Protein AF-0000000066059103 (afdb_homodimer)

Sequence (274 aa):
AVCVSLLGASSIRPLPLHLGQFNNMIKCTIPGSTPWWDFSDYGCYCGYGGSGTPVDQLDRCCQTHDNCYTEAQKFSGCSPYRRKYSYECSEGTLTCKSDNDECAAFVCNCDRLAAICFAGAPYNSNNVDIDLEARCQAVCVSLLGASSIRPLPLHLGQFNNMIKCTIPGSTPWWDFSDYGCYCGYGGSGTPVDQLDRCCQTHDNCYTEAQKFSGCSPYRRKYSYECSEGTLTCKSDNDECAAFVCNCDRLAAICFAGAPYNSNNVDIDLEARCQ

InterPro domains:
  IPR001211 Phospholipase A2 [PR00389] (19-29)
  IPR001211 Phospholipase A2 [PR00389] (35-53)
  IPR001211 Phospholipase A2 [PR00389] (54-72)
  IPR001211 Phospholipase A2 [PR00389] (84-98)
  IPR001211 Phospholipase A2 [PR00389] (103-119)
  IPR001211 Phospholipase A2 [PTHR11716] (18-126)
  IPR016090 Phospholipase A2-like, central domain [PF00068] (20-126)
  IPR016090 Phospholipase A2-like, central domain [SM00085] (18-137)
  IPR016090 Phospholipase A2-like, central domain [cd00125] (19-131)
  IPR033112 Phospholipase A2, aspartic acid active site [PS00119] (107-117)
  IPR033113 Phospholipase A2, histidine active site [PS00118] (61-68)
  IPR036444 Phospholipase A2 domain superfamily [G3DSA:1.20.90.10] (14-137)
  IPR036444 Phospholipase A2 domain superfamily [SSF48619] (19-136)

Secondary structure (DSSP, 8-state):
------------PPP-HHHHHHHHHHHHHSTT--HHHHHTTBTTTSSS---S--SSHHHHHHHHHHHHHHHHTTSTT--TTT----EEEETTEEEE-TT--HHHHHHHHHHHHHHHHHHHS---GGGBS--HHHH--/------------PPP-HHHHHHHHHHHHHSTT--HHHHHTTBTTTSSS---S--SSHHHHHHHHHHHHHHHHTTSTT--TTT----EEEETTEEEE-TT--HHHHHHHHHHHHHHHHHHHS---GGGBS--HHHH--

Nearest PDB structures (foldseek):
  1m8t-assembly1_A  TM=9.870E-01  e=2.118E-18  Ophiophagus hannah
  2wq5-assembly1_A  TM=9.633E-01  e=6.939E-18  Naja naja
  3jti-assembly1_A  TM=9.683E-01  e=1.144E-17  Naja sagittifera
  3gci-assembly1_A  TM=9.703E-01  e=1.885E-17  Naja sagittifera
  1mh2-assembly1_A  TM=9.823E-01  e=7.450E-17  Naja sagittifera

Solvent-accessible surface area (backbone atoms only — not comparable to full-atom values): 15212 Å² total; per-residue (Å²): 135,82,79,76,74,75,73,72,70,77,74,73,74,70,59,41,64,42,63,33,50,49,40,48,44,33,31,40,46,33,71,90,57,58,52,64,62,65,35,43,41,18,46,32,19,24,49,86,49,63,54,60,42,56,76,46,67,39,18,41,31,28,42,52,34,50,52,43,43,56,58,44,47,70,40,87,85,34,49,60,82,65,49,64,60,54,66,46,75,55,96,51,40,76,45,69,43,86,85,37,54,72,58,24,42,52,45,39,50,36,44,48,54,31,21,53,41,48,57,74,30,77,87,56,79,82,36,44,72,53,62,51,77,81,62,27,90,135,85,78,74,74,76,73,70,71,77,73,72,74,71,60,42,65,43,63,32,52,49,40,49,46,32,32,40,46,33,73,92,57,57,52,65,62,67,37,41,39,18,46,31,18,24,51,89,45,64,53,58,42,56,77,47,66,40,19,41,32,28,42,53,35,49,52,42,42,57,57,44,47,70,41,87,84,33,49,57,78,64,48,64,60,54,69,47,74,56,96,50,40,77,44,67,43,85,85,38,53,72,58,24,42,51,45,40,48,37,44,50,53,32,20,53,42,47,56,74,30,76,86,57,79,82,36,45,73,54,63,51,79,80,63,27,90

pLDDT: mean 86.83, std 17.57, range [28.42, 98.69]

Structure (mmCIF, N/CA/C/O backbone):
data_AF-0000000066059103-model_v1
#
loop_
_entity.id
_entity.type
_entity.pdbx_description
1 polymer 'Acidic phospholipase A2 PL-II'
#
loop_
_atom_site.group_PDB
_atom_site.id
_atom_site.type_symbol
_atom_site.label_atom_id
_atom_site.label_alt_id
_atom_site.label_comp_id
_atom_site.label_asym_id
_atom_site.label_entity_id
_atom_site.label_seq_id
_atom_site.pdbx_PDB_ins_code
_atom_site.Cartn_x
_atom_site.Cartn_y
_atom_site.Cartn_z
_atom_site.occupancy
_atom_site.B_iso_or_equiv
_atom_site.auth_seq_id
_atom_site.auth_comp_id
_atom_site.auth_asym_id
_atom_site.auth_atom_id
_atom_site.pdbx_PDB_model_num
ATOM 1 N N . ALA A 1 1 ? 48.844 -0.91 9.016 1 28.42 1 ALA A N 1
ATOM 2 C CA . ALA A 1 1 ? 47.688 -1.797 8.898 1 28.42 1 ALA A CA 1
ATOM 3 C C . ALA A 1 1 ? 46.375 -1.023 9.062 1 28.42 1 ALA A C 1
ATOM 5 O O . ALA A 1 1 ? 46.031 -0.615 10.172 1 28.42 1 ALA A O 1
ATOM 6 N N . VAL A 1 2 ? 45.938 -0.128 8.117 1 34.38 2 VAL A N 1
ATOM 7 C CA . VAL A 1 2 ? 44.75 0.698 8.086 1 34.38 2 VAL A CA 1
ATOM 8 C C . VAL A 1 2 ? 43.5 -0.193 8 1 34.38 2 VAL A C 1
ATOM 10 O O . VAL A 1 2 ? 43.438 -1.091 7.16 1 34.38 2 VAL A O 1
ATOM 13 N N . CYS A 1 3 ? 42.875 -0.547 9.164 1 32.16 3 CYS A N 1
ATOM 14 C CA . CYS A 1 3 ? 41.625 -1.268 9.25 1 32.16 3 CYS A CA 1
ATOM 15 C C . CYS A 1 3 ? 40.5 -0.524 8.5 1 32.16 3 CYS A C 1
ATOM 17 O O . CYS A 1 3 ? 40.125 0.584 8.883 1 32.16 3 CYS A O 1
ATOM 19 N N . VAL A 1 4 ? 40.438 -0.623 7.176 1 36.75 4 VAL A N 1
ATOM 20 C CA . VAL A 1 4 ? 39.281 -0.133 6.418 1 36.75 4 VAL A CA 1
ATOM 21 C C . VAL A 1 4 ? 38 -0.777 6.945 1 36.75 4 VAL A C 1
ATOM 23 O O . VAL A 1 4 ? 37.844 -1.996 6.867 1 36.75 4 VAL A O 1
ATOM 26 N N . SER A 1 5 ? 37.5 -0.253 8.031 1 33.91 5 SER A N 1
ATOM 27 C CA . SER A 1 5 ? 36.156 -0.672 8.438 1 33.91 5 SER A CA 1
ATOM 28 C C . SER A 1 5 ? 35.156 -0.59 7.277 1 33.91 5 SER A C 1
ATOM 30 O O . SER A 1 5 ? 34.969 0.481 6.699 1 33.91 5 SER A O 1
ATOM 32 N N . LEU A 1 6 ? 35.031 -1.612 6.441 1 34.75 6 LEU A N 1
ATOM 33 C CA . LEU A 1 6 ? 33.938 -1.733 5.477 1 34.75 6 LEU A CA 1
ATOM 34 C C . LEU A 1 6 ? 32.594 -1.547 6.152 1 34.75 6 LEU A C 1
ATOM 36 O O . LEU A 1 6 ? 32.125 -2.436 6.871 1 34.75 6 LEU A O 1
ATOM 40 N N . LEU A 1 7 ? 32.344 -0.41 6.699 1 35.56 7 LEU A N 1
ATOM 41 C CA . LEU A 1 7 ? 30.953 -0.172 7.059 1 35.56 7 LEU A CA 1
ATOM 42 C C . LEU A 1 7 ? 30.031 -0.524 5.902 1 35.56 7 LEU A C 1
ATOM 44 O O . LEU A 1 7 ? 30.094 0.103 4.84 1 35.56 7 LEU A O 1
ATOM 48 N N . GLY A 1 8 ? 29.828 -1.767 5.629 1 33.75 8 GLY A N 1
ATOM 49 C CA . GLY A 1 8 ? 28.766 -2.104 4.695 1 33.75 8 GLY A CA 1
ATOM 50 C C . GLY A 1 8 ? 27.516 -1.269 4.891 1 33.75 8 GLY A C 1
ATOM 51 O O . GLY A 1 8 ? 26.891 -1.302 5.961 1 33.75 8 GLY A O 1
ATOM 52 N N . ALA A 1 9 ? 27.391 -0.107 4.348 1 37.81 9 ALA A N 1
ATOM 53 C CA . ALA A 1 9 ? 26.125 0.627 4.281 1 37.81 9 ALA A CA 1
ATOM 54 C C . ALA A 1 9 ? 24.953 -0.313 3.994 1 37.81 9 ALA A C 1
ATOM 56 O O . ALA A 1 9 ? 24.969 -1.044 3 1 37.81 9 ALA A O 1
ATOM 57 N N . SER A 1 10 ? 24.344 -0.903 4.91 1 40.06 10 SER A N 1
ATOM 58 C CA . SER A 1 10 ? 23.078 -1.596 4.715 1 40.06 10 SER A CA 1
ATOM 59 C C . SER A 1 10 ? 22.156 -0.809 3.791 1 40.06 10 SER A C 1
ATOM 61 O O . SER A 1 10 ? 21.766 0.313 4.109 1 40.06 10 SER A O 1
ATOM 63 N N . SER A 1 11 ? 22.359 -0.722 2.527 1 41.88 11 SER A N 1
ATOM 64 C CA . SER A 1 11 ? 21.578 0 1.532 1 41.88 11 SER A CA 1
ATOM 65 C C . SER A 1 11 ? 20.078 -0.258 1.714 1 41.88 11 SER A C 1
ATOM 67 O O . SER A 1 11 ? 19.594 -1.354 1.429 1 41.88 11 SER A O 1
ATOM 69 N N . ILE A 1 12 ? 19.547 0.179 2.781 1 48.84 12 ILE A N 1
ATOM 70 C CA . ILE A 1 12 ? 18.109 0.096 2.951 1 48.84 12 ILE A CA 1
ATOM 71 C C . ILE A 1 12 ? 17.406 0.466 1.645 1 48.84 12 ILE A C 1
ATOM 73 O O . ILE A 1 12 ? 17.625 1.554 1.104 1 48.84 12 ILE A O 1
ATOM 77 N N . ARG A 1 13 ? 16.953 -0.485 0.95 1 57.47 13 ARG A N 1
ATOM 78 C CA . ARG A 1 13 ? 16.25 -0.276 -0.308 1 57.47 13 ARG A CA 1
ATOM 79 C C . ARG A 1 13 ? 15.07 0.666 -0.119 1 57.47 13 ARG A C 1
ATOM 81 O O . ARG A 1 13 ? 14.258 0.481 0.793 1 57.47 13 ARG A O 1
ATOM 88 N N . PRO A 1 14 ? 15.125 1.782 -0.849 1 60.22 14 PRO A N 1
ATOM 89 C CA . PRO A 1 14 ? 14.039 2.756 -0.682 1 60.22 14 PRO A CA 1
ATOM 90 C C . PRO A 1 14 ? 12.664 2.166 -0.978 1 60.22 14 PRO A C 1
ATOM 92 O O . PRO A 1 14 ? 12.562 1.136 -1.649 1 60.22 14 PRO A O 1
ATOM 95 N N . LEU A 1 15 ? 11.578 2.664 -0.277 1 64.62 15 LEU A N 1
ATOM 96 C CA . LEU A 1 15 ? 10.188 2.328 -0.564 1 64.62 15 LEU A CA 1
ATOM 97 C C . LEU A 1 15 ? 9.852 2.607 -2.025 1 64.62 15 LEU A C 1
ATOM 99 O O . LEU A 1 15 ? 10.5 3.441 -2.666 1 64.62 15 LEU A O 1
ATOM 103 N N . PRO A 1 16 ? 8.914 1.767 -2.535 1 66.44 16 PRO A N 1
ATOM 104 C CA . PRO A 1 16 ? 8.438 2.139 -3.867 1 66.44 16 PRO A CA 1
ATOM 105 C C . PRO A 1 16 ? 8.125 3.631 -3.988 1 66.44 16 PRO A C 1
ATOM 107 O O . PRO A 1 16 ? 7.66 4.246 -3.027 1 66.44 16 PRO A O 1
ATOM 110 N N . LEU A 1 17 ? 8.477 4.199 -4.992 1 62.06 17 LEU A N 1
ATOM 111 C CA . LEU A 1 17 ? 8.633 5.637 -5.188 1 62.06 17 LEU A CA 1
ATOM 112 C C . LEU A 1 17 ? 7.398 6.387 -4.703 1 62.06 17 LEU A C 1
ATOM 114 O O . LEU A 1 17 ? 7.504 7.312 -3.898 1 62.06 17 LEU A O 1
ATOM 118 N N . HIS A 1 18 ? 6.191 6.023 -5.188 1 71.62 18 HIS A N 1
ATOM 119 C CA . HIS A 1 18 ? 5.035 6.824 -4.797 1 71.62 18 HIS A CA 1
ATOM 120 C C . HIS A 1 18 ? 4.762 6.699 -3.303 1 71.62 18 HIS A C 1
ATOM 122 O O . HIS A 1 18 ? 4.465 7.695 -2.637 1 71.62 18 HIS A O 1
ATOM 128 N N . LEU A 1 19 ? 4.836 5.59 -2.752 1 77.31 19 LEU A N 1
ATOM 129 C CA . LEU A 1 19 ? 4.652 5.375 -1.32 1 77.31 19 LEU A CA 1
ATOM 130 C C . LEU A 1 19 ? 5.785 6.02 -0.526 1 77.31 19 LEU A C 1
ATOM 132 O O . LEU A 1 19 ? 5.559 6.57 0.552 1 77.31 19 LEU A O 1
ATOM 136 N N . GLY A 1 20 ? 6.875 6.051 -1.156 1 86.19 20 GLY A N 1
ATOM 137 C CA . GLY A 1 20 ? 8.031 6.652 -0.52 1 86.19 20 GLY A CA 1
ATOM 138 C C . GLY A 1 20 ? 7.926 8.164 -0.387 1 86.19 20 GLY A C 1
ATOM 139 O O . GLY A 1 20 ? 8.328 8.727 0.631 1 86.19 20 GLY A O 1
ATOM 140 N N . GLN A 1 21 ? 7.371 8.734 -1.434 1 92.62 21 GLN A N 1
ATOM 141 C CA . GLN A 1 21 ? 7.262 10.188 -1.387 1 92.62 21 GLN A CA 1
ATOM 142 C C . GLN A 1 21 ? 6.297 10.633 -0.291 1 92.62 21 GLN A C 1
ATOM 144 O O . GLN A 1 21 ? 6.602 11.547 0.48 1 92.62 21 GLN A O 1
ATOM 149 N N . PHE A 1 22 ? 5.152 9.992 -0.211 1 94.5 22 PHE A N 1
ATOM 150 C CA . PHE A 1 22 ? 4.199 10.328 0.839 1 94.5 22 PHE A CA 1
ATOM 151 C C . PHE A 1 22 ? 4.777 10.023 2.215 1 94.5 22 PHE A C 1
ATOM 153 O O . PHE A 1 22 ? 4.621 10.812 3.148 1 94.5 22 PHE A O 1
ATOM 160 N N . ASN A 1 23 ? 5.398 8.961 2.291 1 93.56 23 ASN A N 1
ATOM 161 C CA . ASN A 1 23 ? 6.086 8.617 3.533 1 93.56 23 ASN A CA 1
ATOM 162 C C . ASN A 1 23 ? 7.066 9.711 3.953 1 93.56 23 ASN A C 1
ATOM 164 O O . ASN A 1 23 ? 7.094 10.109 5.121 1 93.56 23 ASN A O 1
ATOM 168 N N . ASN A 1 24 ? 7.852 10.18 3.076 1 94.88 24 ASN A N 1
ATOM 169 C CA . ASN A 1 24 ? 8.844 11.211 3.348 1 94.88 24 ASN A CA 1
ATOM 170 C C . ASN A 1 24 ? 8.188 12.531 3.725 1 94.88 24 ASN A C 1
ATOM 172 O O . ASN A 1 24 ? 8.703 13.281 4.555 1 94.88 24 ASN A O 1
ATOM 176 N N . MET A 1 25 ? 7.094 12.781 3.088 1 97.38 25 MET A N 1
ATOM 177 C CA . MET A 1 25 ? 6.379 14 3.447 1 97.38 25 MET A CA 1
ATOM 178 C C . MET A 1 25 ? 5.91 13.953 4.898 1 97.38 25 MET A C 1
ATOM 180 O O . MET A 1 25 ? 6.012 14.945 5.621 1 97.38 25 MET A O 1
ATOM 184 N N . ILE A 1 26 ? 5.395 12.844 5.273 1 97.69 26 ILE A N 1
ATOM 185 C CA . ILE A 1 26 ? 4.945 12.703 6.652 1 97.69 26 ILE A CA 1
ATOM 186 C C . ILE A 1 26 ? 6.141 12.82 7.598 1 97.69 26 ILE A C 1
ATOM 188 O O . ILE A 1 26 ? 6.055 13.484 8.633 1 97.69 26 ILE A O 1
ATOM 192 N N . LYS A 1 27 ? 7.273 12.305 7.242 1 96.69 27 LYS A N 1
ATOM 193 C CA . LYS A 1 27 ? 8.477 12.414 8.062 1 96.69 27 LYS A CA 1
ATOM 194 C C . LYS A 1 27 ? 8.953 13.859 8.164 1 96.69 27 LYS A C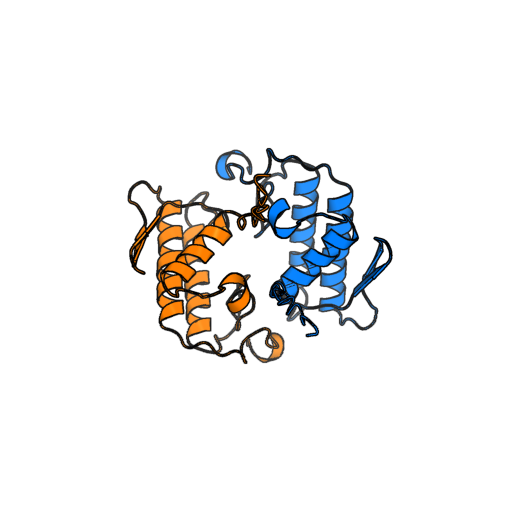 1
ATOM 196 O O . LYS A 1 27 ? 9.539 14.258 9.164 1 96.69 27 LYS A O 1
ATOM 201 N N . CYS A 1 28 ? 8.75 14.523 7.082 1 97.94 28 CYS A N 1
ATOM 202 C CA . CYS A 1 28 ? 9.109 15.938 7.082 1 97.94 28 CYS A CA 1
ATOM 203 C C . CYS A 1 28 ? 8.312 16.703 8.133 1 97.94 28 CYS A C 1
ATOM 205 O O . CYS A 1 28 ? 8.867 17.531 8.859 1 97.94 28 CYS A O 1
ATOM 207 N N . THR A 1 29 ? 6.992 16.406 8.25 1 98.12 29 THR A N 1
ATOM 208 C CA . THR A 1 29 ? 6.121 17.141 9.164 1 98.12 29 THR A CA 1
ATOM 209 C C . THR A 1 29 ? 6.152 16.516 10.555 1 98.12 29 THR A C 1
ATOM 211 O O . THR A 1 29 ? 5.84 17.188 11.547 1 98.12 29 THR A O 1
ATOM 214 N N . ILE A 1 30 ? 6.477 15.289 10.688 1 97.31 30 ILE A N 1
ATOM 215 C CA . ILE A 1 30 ? 6.621 14.578 11.953 1 97.31 30 ILE A CA 1
ATOM 216 C C . ILE A 1 30 ? 8 13.922 12.023 1 97.31 30 ILE A C 1
ATOM 218 O O . ILE A 1 30 ? 8.125 12.703 11.867 1 97.31 30 ILE A O 1
ATOM 222 N N . PRO A 1 31 ? 8.969 14.664 12.367 1 95.12 31 PRO A N 1
ATOM 223 C CA . PRO A 1 31 ? 10.32 14.102 12.398 1 95.12 31 PRO A CA 1
ATOM 224 C C . PRO A 1 31 ? 10.445 12.922 13.359 1 95.12 31 PRO A C 1
ATOM 226 O O . PRO A 1 31 ? 9.875 12.945 14.453 1 95.12 31 PRO A O 1
ATOM 229 N N . GLY A 1 32 ? 11.188 11.859 12.883 1 92.38 32 GLY A N 1
ATOM 230 C CA . GLY A 1 32 ? 11.414 10.688 13.719 1 92.38 32 GLY A CA 1
ATOM 231 C C . GLY A 1 32 ? 10.289 9.672 13.625 1 92.38 32 GLY A C 1
ATOM 232 O O . GLY A 1 32 ? 10.383 8.586 14.203 1 92.38 32 GLY A O 1
ATOM 233 N N . SER A 1 33 ? 9.227 10.008 12.906 1 93.12 33 SER A N 1
ATOM 234 C CA . SER A 1 33 ? 8.109 9.078 12.758 1 93.12 33 SER A CA 1
ATOM 235 C C . SER A 1 33 ? 8.461 7.934 11.82 1 93.12 33 SER A C 1
ATOM 237 O O . SER A 1 33 ? 9.445 8.008 11.078 1 93.12 33 SER A O 1
ATOM 239 N N . THR A 1 34 ? 7.695 6.855 11.938 1 90.31 34 THR A N 1
ATOM 240 C CA . THR A 1 34 ? 7.715 5.719 11.031 1 90.31 34 THR A CA 1
ATOM 241 C C . THR A 1 34 ? 6.352 5.527 10.375 1 90.31 34 THR A C 1
ATOM 243 O O . THR A 1 34 ? 5.648 4.555 10.664 1 90.31 34 THR A O 1
ATOM 246 N N . PRO A 1 35 ? 6.023 6.371 9.398 1 92.5 35 PRO A N 1
ATOM 247 C CA . PRO A 1 35 ? 4.641 6.52 8.93 1 92.5 35 PRO A CA 1
ATOM 248 C C . PRO A 1 35 ? 4.066 5.227 8.359 1 92.5 35 PRO A C 1
ATOM 250 O O . PRO A 1 35 ? 2.906 4.895 8.617 1 92.5 35 PRO A O 1
ATOM 253 N N . TRP A 1 36 ? 4.832 4.633 7.582 1 84.44 36 TRP A N 1
ATOM 254 C CA . TRP A 1 36 ? 4.344 3.396 6.977 1 84.44 36 TRP A CA 1
ATOM 255 C C . TRP A 1 36 ? 3.84 2.43 8.039 1 84.44 36 TRP A C 1
ATOM 257 O O . TRP A 1 36 ? 2.752 1.863 7.91 1 84.44 36 TRP A O 1
ATOM 267 N N . TRP A 1 37 ? 4.492 2.293 9.188 1 83.62 37 TRP A N 1
ATOM 268 C CA . TRP A 1 37 ? 4.121 1.374 10.258 1 83.62 37 TRP A CA 1
ATOM 269 C C . TRP A 1 37 ? 3.018 1.969 11.125 1 83.62 37 TRP A C 1
ATOM 271 O O . TRP A 1 37 ? 2.16 1.243 11.633 1 83.62 37 TRP A O 1
ATOM 281 N N . ASP A 1 38 ? 3.055 3.242 11.219 1 89.88 38 ASP A N 1
ATOM 282 C CA . ASP A 1 38 ? 2.148 3.898 12.156 1 89.88 38 ASP A CA 1
ATOM 283 C C . ASP A 1 38 ? 0.766 4.094 11.539 1 89.88 38 ASP A C 1
ATOM 285 O O . ASP A 1 38 ? -0.245 4.047 12.242 1 89.88 38 ASP A O 1
ATOM 289 N N . PHE A 1 39 ? 0.79 4.172 10.242 1 92.06 39 PHE A N 1
ATOM 290 C CA . PHE A 1 39 ? -0.463 4.691 9.711 1 92.06 39 PHE A CA 1
ATOM 291 C C . PHE A 1 39 ? -1.08 3.705 8.719 1 92.06 39 PHE A C 1
ATOM 293 O O . PHE A 1 39 ? -2.252 3.832 8.359 1 92.06 39 PHE A O 1
ATOM 300 N N . SER A 1 40 ? -0.442 2.688 8.289 1 87.88 40 SER A N 1
ATOM 301 C CA . SER A 1 40 ? -0.882 1.851 7.176 1 87.88 40 SER A CA 1
ATOM 302 C C . SER A 1 40 ? -2.094 1.008 7.562 1 87.88 40 SER A C 1
ATOM 304 O O . SER A 1 40 ? -2.775 0.457 6.695 1 87.88 40 SER A O 1
ATOM 306 N N . ASP A 1 41 ? -2.385 0.832 8.805 1 88.5 41 ASP A N 1
ATOM 307 C CA . ASP A 1 41 ? -3.537 0.081 9.289 1 88.5 41 ASP A CA 1
ATOM 308 C C . ASP A 1 41 ? -4.203 0.8 10.461 1 88.5 41 ASP A C 1
ATOM 310 O O . ASP A 1 41 ? -4.617 0.163 11.438 1 88.5 41 ASP A O 1
ATOM 314 N N . TYR A 1 42 ? -4.281 2.012 10.312 1 93 42 TYR A N 1
ATOM 315 C CA . TYR A 1 42 ? -4.844 2.848 11.367 1 93 42 TYR A CA 1
ATOM 316 C C . TYR A 1 42 ? -6.289 3.221 11.055 1 93 42 TYR A C 1
ATOM 318 O O . TYR A 1 42 ? -6.59 3.693 9.953 1 93 42 TYR A O 1
ATOM 326 N N . GLY A 1 43 ? -7.094 2.994 12.047 1 94.56 43 GLY A N 1
ATOM 327 C CA . GLY A 1 43 ? -8.484 3.414 11.922 1 94.56 43 GLY A CA 1
ATOM 328 C C . GLY A 1 43 ? -9.211 2.752 10.766 1 94.56 43 GLY A C 1
ATOM 329 O O . GLY A 1 43 ? -8.898 1.616 10.406 1 94.56 43 GLY A O 1
ATOM 330 N N . CYS A 1 44 ? -10.195 3.432 10.266 1 93.94 44 CYS A N 1
ATOM 331 C CA . CYS A 1 44 ? -11.078 2.902 9.227 1 93.94 44 CYS A CA 1
ATOM 332 C C . CYS A 1 44 ? -10.586 3.299 7.84 1 93.94 44 CYS A C 1
ATOM 334 O O . CYS A 1 44 ? -10.844 2.6 6.859 1 93.94 44 CYS A O 1
ATOM 336 N N . TYR A 1 45 ? -9.758 4.344 7.871 1 94.06 45 TYR A N 1
ATOM 337 C CA . TYR A 1 45 ? -9.523 4.91 6.547 1 94.06 45 TYR A CA 1
ATOM 338 C C . TYR A 1 45 ? -8.039 4.891 6.203 1 94.06 45 TYR A C 1
ATOM 340 O O . TYR A 1 45 ? -7.664 5.012 5.031 1 94.06 45 TYR A O 1
ATOM 348 N N . CYS A 1 46 ? -7.121 4.852 7.172 1 94.5 46 CYS A N 1
ATOM 349 C CA . CYS A 1 46 ? -5.699 4.863 6.844 1 94.5 46 CYS A CA 1
ATOM 350 C C . CYS A 1 46 ? -5.27 3.5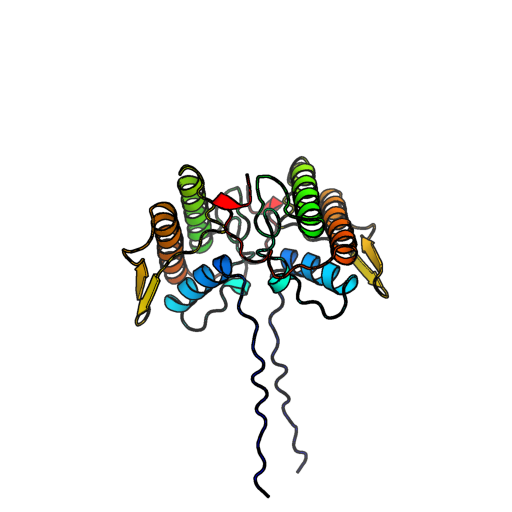35 6.234 1 94.5 46 CYS A C 1
ATOM 352 O O . CYS A 1 46 ? -5.68 2.471 6.699 1 94.5 46 CYS A O 1
ATOM 354 N N . GLY A 1 47 ? -4.41 3.635 5.219 1 84.06 47 GLY A N 1
ATOM 355 C CA . GLY A 1 47 ? -4.051 2.473 4.422 1 84.06 47 GLY A CA 1
ATOM 356 C C . GLY A 1 47 ? -4.77 2.42 3.088 1 84.06 47 GLY A C 1
ATOM 357 O O . GLY A 1 47 ? -4.852 3.426 2.379 1 84.06 47 GLY A O 1
ATOM 358 N N . TYR A 1 48 ? -5.18 1.094 2.713 1 75.88 48 TYR A N 1
ATOM 359 C CA . TYR A 1 48 ? -5.824 0.962 1.411 1 75.88 48 TYR A CA 1
ATOM 360 C C . TYR A 1 48 ? -7.312 1.287 1.503 1 75.88 48 TYR A C 1
ATOM 362 O O . TYR A 1 48 ? -8.141 0.393 1.695 1 75.88 48 TYR A O 1
ATOM 370 N N . GLY A 1 49 ? -7.633 2.674 1.508 1 71.75 49 GLY A N 1
ATOM 371 C CA . GLY A 1 49 ? -9.031 3.076 1.509 1 71.75 49 GLY A CA 1
ATOM 372 C C . GLY A 1 49 ? -9.727 2.801 2.826 1 71.75 49 GLY A C 1
ATOM 373 O O . GLY A 1 49 ? -9.078 2.701 3.869 1 71.75 49 GLY A O 1
ATOM 374 N N . GLY A 1 50 ? -11.062 2.877 2.809 1 80.69 50 GLY A N 1
ATOM 375 C CA . GLY A 1 50 ? -11.852 2.676 4.012 1 80.69 50 GLY A CA 1
ATOM 376 C C . GLY A 1 50 ? -13.312 3.043 3.832 1 80.69 50 GLY A C 1
ATOM 377 O O . GLY A 1 50 ? -13.719 3.49 2.758 1 80.69 50 GLY A O 1
ATOM 378 N N . SER A 1 51 ? -14.008 2.623 4.719 1 86.56 51 SER A N 1
ATOM 379 C CA . SER A 1 51 ? -15.438 2.912 4.789 1 86.56 51 SER A CA 1
ATOM 380 C C . SER A 1 51 ? -15.883 3.162 6.223 1 86.56 51 SER A C 1
ATOM 382 O O . SER A 1 51 ? -15.094 3.025 7.16 1 86.56 51 SER A O 1
ATOM 384 N N . GLY A 1 52 ? -17.078 3.727 6.32 1 92.94 52 GLY A N 1
ATOM 385 C CA . GLY A 1 52 ? -17.625 3.959 7.645 1 92.94 52 GLY A CA 1
ATOM 386 C C . GLY A 1 52 ? -17.266 5.32 8.211 1 92.94 52 GLY A C 1
ATOM 387 O O . GLY A 1 52 ? -17.125 6.293 7.465 1 92.94 52 GLY A O 1
ATOM 388 N N . THR A 1 53 ? -17.234 5.395 9.57 1 95.75 53 THR A N 1
ATOM 389 C CA . THR A 1 53 ? -16.953 6.645 10.266 1 95.75 53 THR A CA 1
ATOM 390 C C . THR A 1 53 ? -15.539 6.641 10.828 1 95.75 53 THR A C 1
ATOM 392 O O . THR A 1 53 ? -15.141 5.691 11.508 1 95.75 53 THR A O 1
ATOM 395 N N . PRO A 1 54 ? -14.867 7.648 10.5 1 97.5 54 PRO A N 1
ATOM 396 C CA . PRO A 1 54 ? -13.539 7.719 11.109 1 97.5 54 PRO A CA 1
ATOM 397 C C . PRO A 1 54 ? -13.586 7.641 12.633 1 97.5 54 PRO A C 1
ATOM 399 O O . PRO A 1 54 ? -14.492 8.195 13.258 1 97.5 54 PRO A O 1
ATOM 402 N N . VAL A 1 55 ? -12.57 7.035 13.211 1 97.94 55 VAL A N 1
ATOM 403 C CA . VAL A 1 55 ? -12.625 6.766 14.648 1 97.94 55 VAL A CA 1
ATOM 404 C C . VAL A 1 55 ? -12.055 7.953 15.422 1 97.94 55 VAL A C 1
ATOM 406 O O . VAL A 1 55 ? -12.273 8.078 16.625 1 97.94 55 VAL A O 1
ATOM 409 N N . ASP A 1 56 ? -11.297 8.797 14.812 1 98.31 56 ASP A N 1
ATOM 410 C CA . ASP A 1 56 ? -10.734 9.977 15.469 1 98.31 56 ASP A CA 1
ATOM 411 C C . ASP A 1 56 ? -10.211 10.984 14.445 1 98.31 56 ASP A C 1
ATOM 413 O O . ASP A 1 56 ? -10.516 10.875 13.258 1 98.31 56 ASP A O 1
ATOM 417 N N . GLN A 1 57 ? -9.484 11.922 14.93 1 98.5 57 GLN A N 1
ATOM 418 C CA . GLN A 1 57 ? -9.008 13.008 14.062 1 98.5 57 GLN A CA 1
ATOM 419 C C . GLN A 1 57 ? -8.016 12.484 13.031 1 98.5 57 GLN A C 1
ATOM 421 O O . GLN A 1 57 ? -8.062 12.875 11.867 1 98.5 57 GLN A O 1
ATOM 426 N N . LEU A 1 58 ? -7.09 11.664 13.438 1 98.5 58 LEU A N 1
ATOM 427 C CA . LEU A 1 58 ? -6.102 11.102 12.531 1 98.5 58 LEU A CA 1
ATOM 428 C C . LEU A 1 58 ? -6.777 10.297 11.422 1 98.5 58 LEU A C 1
ATOM 430 O O . LEU A 1 58 ? -6.418 10.422 10.25 1 98.5 58 LEU A O 1
ATOM 434 N N . ASP A 1 59 ? -7.703 9.531 11.781 1 98.25 59 ASP A N 1
ATOM 435 C CA . ASP A 1 59 ? -8.477 8.742 10.82 1 98.25 59 ASP A CA 1
ATOM 436 C C . ASP A 1 59 ? -9.234 9.648 9.852 1 98.25 59 ASP A C 1
ATOM 438 O O . ASP A 1 59 ? -9.383 9.312 8.672 1 98.25 59 ASP A O 1
ATOM 442 N N . ARG A 1 60 ? -9.695 10.805 10.328 1 98.5 60 ARG A N 1
ATOM 443 C CA . ARG A 1 60 ? -10.359 11.773 9.461 1 98.5 60 ARG A CA 1
ATOM 444 C C . ARG A 1 60 ? -9.383 12.359 8.445 1 98.5 60 ARG A C 1
ATOM 446 O O . ARG A 1 60 ? -9.758 12.656 7.309 1 98.5 60 ARG A O 1
ATOM 453 N N . CYS A 1 61 ? -8.117 12.492 8.867 1 98.56 61 CYS A N 1
ATOM 454 C CA . CYS A 1 61 ? -7.094 12.922 7.922 1 98.56 61 CYS A CA 1
ATOM 455 C C . CYS A 1 61 ? -6.957 11.938 6.77 1 98.56 61 CYS A C 1
ATOM 457 O O . CYS A 1 61 ? -6.848 12.344 5.609 1 98.56 61 CYS A O 1
ATOM 459 N N . CYS A 1 62 ? -7.023 10.672 7.098 1 97.56 62 CYS A N 1
ATOM 460 C CA . CYS A 1 62 ? -6.918 9.633 6.07 1 97.56 62 CYS A CA 1
ATOM 461 C C . CYS A 1 62 ? -8.133 9.656 5.148 1 97.56 62 CYS A C 1
ATOM 463 O O . CYS A 1 62 ? -7.992 9.516 3.932 1 97.56 62 CYS A O 1
ATOM 465 N N . GLN A 1 63 ? -9.328 9.836 5.727 1 97.56 63 GLN A N 1
ATOM 466 C CA . GLN A 1 63 ? -10.531 9.922 4.902 1 97.56 63 GLN A CA 1
ATOM 467 C C . GLN A 1 63 ? -10.438 11.078 3.92 1 97.56 63 GLN A C 1
ATOM 469 O O . GLN A 1 63 ? -10.773 10.93 2.742 1 97.56 63 GLN A O 1
ATOM 474 N N . THR A 1 64 ? -10.055 12.188 4.473 1 97.94 64 THR A N 1
ATOM 475 C CA . THR A 1 64 ? -9.914 13.367 3.627 1 97.94 64 THR A CA 1
ATOM 476 C C . THR A 1 64 ? -8.898 13.117 2.514 1 97.94 64 THR A C 1
ATOM 478 O O . THR A 1 64 ? -9.109 13.531 1.371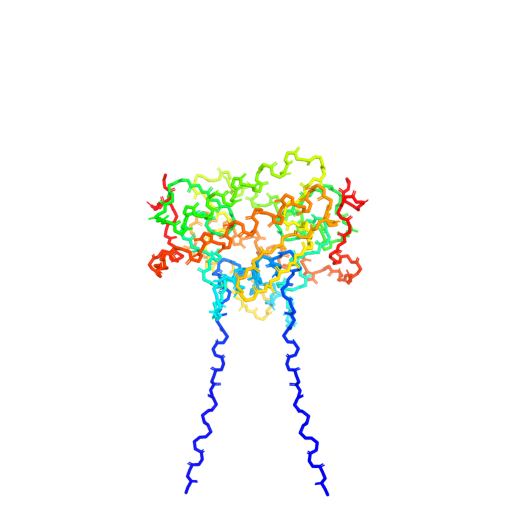 1 97.94 64 THR A O 1
ATOM 481 N N . HIS A 1 65 ? -7.793 12.438 2.832 1 97.25 65 HIS A N 1
ATOM 482 C CA . HIS A 1 65 ? -6.777 12.094 1.846 1 97.25 65 HIS A CA 1
ATOM 483 C C . HIS A 1 65 ? -7.344 11.18 0.765 1 97.25 65 HIS A C 1
ATOM 485 O O . HIS A 1 65 ? -7.098 11.391 -0.425 1 97.25 65 HIS A O 1
ATOM 491 N N . ASP A 1 66 ? -8.125 10.211 1.177 1 94.75 66 ASP A N 1
ATOM 492 C CA . ASP A 1 66 ? -8.789 9.312 0.231 1 94.75 66 ASP A CA 1
ATOM 493 C C . ASP A 1 66 ? -9.68 10.094 -0.732 1 94.75 66 ASP A C 1
ATOM 495 O O . ASP A 1 66 ? -9.672 9.844 -1.938 1 94.75 66 ASP A O 1
ATOM 499 N N . ASN A 1 67 ? -10.445 10.984 -0.177 1 96.69 67 ASN A N 1
ATOM 500 C CA . ASN A 1 67 ? -11.32 11.812 -1.007 1 96.69 67 ASN A CA 1
ATOM 501 C C . ASN A 1 67 ? -10.516 12.664 -1.987 1 96.69 67 ASN A C 1
ATOM 503 O O . ASN A 1 67 ? -10.914 12.844 -3.137 1 96.69 67 ASN A O 1
ATOM 507 N N . CYS A 1 68 ? -9.398 13.109 -1.512 1 97.19 68 CYS A N 1
ATOM 508 C CA . CYS A 1 68 ? -8.523 13.906 -2.367 1 97.19 68 CYS A CA 1
ATOM 509 C C . CYS A 1 68 ? -8 13.086 -3.537 1 97.19 68 CYS A C 1
ATOM 511 O O . CYS A 1 68 ? -7.992 13.555 -4.676 1 97.19 68 CYS A O 1
ATOM 513 N N . TYR A 1 69 ? -7.621 11.914 -3.285 1 93.88 69 TYR A N 1
ATOM 514 C CA . TYR A 1 69 ? -7.164 11.016 -4.34 1 93.88 69 TYR A CA 1
ATOM 515 C C . TYR A 1 69 ? -8.297 10.688 -5.305 1 93.88 69 TYR A C 1
ATOM 517 O O . TYR A 1 69 ? -8.07 10.555 -6.512 1 93.88 69 TYR A O 1
ATOM 525 N N . THR A 1 70 ? -9.492 10.469 -4.793 1 93.12 70 THR A N 1
ATOM 526 C CA . THR A 1 70 ? -10.648 10.234 -5.652 1 93.12 70 THR A CA 1
ATOM 527 C C . THR A 1 70 ? -10.859 11.406 -6.605 1 93.12 70 THR A C 1
ATOM 529 O O . THR A 1 70 ? -11.125 11.211 -7.793 1 93.12 70 THR A O 1
ATOM 532 N N . GLU A 1 71 ? -10.703 12.609 -6.098 1 96.44 71 GLU A N 1
ATOM 533 C CA . GLU A 1 71 ? -10.812 13.797 -6.938 1 96.44 71 GLU A CA 1
ATOM 534 C C . GLU A 1 71 ? -9.719 13.828 -8 1 96.44 71 GLU A C 1
ATOM 536 O O . GLU A 1 71 ? -9.961 14.211 -9.148 1 96.44 71 GLU A O 1
ATOM 541 N N . ALA A 1 72 ? -8.508 13.375 -7.637 1 93.94 72 ALA A N 1
ATOM 542 C CA . ALA A 1 72 ? -7.395 13.336 -8.586 1 93.94 72 ALA A CA 1
ATOM 543 C C . ALA A 1 72 ? -7.699 12.398 -9.75 1 93.94 72 ALA A C 1
ATOM 545 O O . ALA A 1 72 ? -7.309 12.664 -10.883 1 93.94 72 ALA A O 1
ATOM 546 N N . GLN A 1 73 ? -8.406 11.352 -9.484 1 88.62 73 GLN A N 1
ATOM 547 C CA . GLN A 1 73 ? -8.703 10.328 -10.484 1 88.62 73 GLN A CA 1
ATOM 548 C C . GLN A 1 73 ? -9.664 10.859 -11.539 1 88.62 73 GLN A C 1
ATOM 550 O O . GLN A 1 73 ? -9.836 10.25 -12.602 1 88.62 73 GLN A O 1
ATOM 555 N N . LYS A 1 74 ? -10.234 11.969 -11.258 1 90 74 LYS A N 1
ATOM 556 C CA . LYS A 1 74 ? -11.141 12.57 -12.234 1 90 74 LYS A CA 1
ATOM 557 C C . LYS A 1 74 ? -10.359 13.227 -13.375 1 90 74 LYS A C 1
ATOM 559 O O . LYS A 1 74 ? -10.922 13.508 -14.43 1 90 74 LYS A O 1
ATOM 564 N N . PHE A 1 75 ? -9.062 13.484 -13.117 1 88.56 75 PHE A N 1
ATOM 565 C CA . PHE A 1 75 ? -8.211 14 -14.188 1 88.56 75 PHE A CA 1
ATOM 566 C C . PHE A 1 75 ? -7.84 12.891 -15.164 1 88.56 75 PHE A C 1
ATOM 568 O O . PHE A 1 75 ? -7.516 11.773 -14.742 1 88.56 75 PHE A O 1
ATOM 575 N N . SER A 1 76 ? -8.008 13.148 -16.422 1 82.25 76 SER A N 1
ATOM 576 C CA . SER A 1 76 ? -7.711 12.141 -17.438 1 82.25 76 SER A CA 1
ATOM 577 C C . SER A 1 76 ? -6.297 11.586 -17.266 1 82.25 76 SER A C 1
ATOM 579 O O . SER A 1 76 ? -5.332 12.352 -17.203 1 82.25 76 SER A O 1
ATOM 581 N N . GLY A 1 77 ? -6.262 10.297 -17.125 1 78 77 GLY A N 1
ATOM 582 C CA . GLY A 1 77 ? -4.973 9.625 -17.094 1 78 77 GLY A CA 1
ATOM 583 C C . GLY A 1 77 ? -4.258 9.742 -15.766 1 78 77 GLY A C 1
ATOM 584 O O . GLY A 1 77 ? -3.102 9.344 -15.641 1 78 77 GLY A O 1
ATOM 585 N N . CYS A 1 78 ? -4.961 10.266 -14.805 1 86.62 78 CYS A N 1
ATOM 586 C CA . CYS A 1 78 ? -4.277 10.477 -13.539 1 86.62 78 CYS A CA 1
ATOM 587 C C . CYS A 1 78 ? -4.438 9.266 -12.625 1 86.62 78 CYS A C 1
ATOM 589 O O . CYS A 1 78 ? -5.559 8.859 -12.32 1 86.62 78 CYS A O 1
ATOM 591 N N . SER A 1 79 ? -3.344 8.688 -12.172 1 83.5 79 SER A N 1
ATOM 592 C CA . SER A 1 79 ? -3.285 7.602 -11.203 1 83.5 79 SER A CA 1
ATOM 593 C C . SER A 1 79 ? -2.592 8.047 -9.922 1 83.5 79 SER A C 1
ATOM 595 O O . SER A 1 79 ? -1.384 7.855 -9.758 1 83.5 79 SER A O 1
ATOM 597 N N . PRO A 1 80 ? -3.35 8.43 -8.969 1 88.56 80 PRO A N 1
ATOM 598 C CA . PRO A 1 80 ? -2.74 9.094 -7.809 1 88.56 80 PRO A CA 1
ATOM 599 C C . PRO A 1 80 ? -1.859 8.148 -6.988 1 88.56 80 PRO A C 1
ATOM 601 O O . PRO A 1 80 ? -0.9 8.594 -6.352 1 88.56 80 PRO A O 1
ATOM 604 N N . TYR A 1 81 ? -2.141 6.879 -7.043 1 84.5 81 TYR A N 1
ATOM 605 C CA . TYR A 1 81 ? -1.378 5.93 -6.242 1 84.5 81 TYR A CA 1
ATOM 606 C C . TYR A 1 81 ? -0.068 5.562 -6.93 1 84.5 81 TYR A C 1
ATOM 608 O O . TYR A 1 81 ? 0.748 4.824 -6.375 1 84.5 81 TYR A O 1
ATOM 616 N N . ARG A 1 82 ? 0.106 6.176 -8.07 1 81.12 82 ARG A N 1
ATOM 617 C CA . ARG A 1 82 ? 1.298 5.801 -8.82 1 81.12 82 ARG A CA 1
ATOM 618 C C . ARG A 1 82 ? 1.997 7.035 -9.383 1 81.12 82 ARG A C 1
ATOM 620 O O . ARG A 1 82 ? 3.074 6.926 -9.977 1 81.12 82 ARG A O 1
ATOM 627 N N . ARG A 1 83 ? 1.4 8.133 -9.227 1 85.44 83 ARG A N 1
ATOM 628 C CA . ARG A 1 83 ? 1.933 9.352 -9.812 1 85.44 83 ARG A CA 1
ATOM 629 C C . ARG A 1 83 ? 3.029 9.953 -8.938 1 85.44 83 ARG A C 1
ATOM 631 O O . ARG A 1 83 ? 2.805 10.242 -7.762 1 85.44 83 ARG A O 1
ATOM 638 N N . LYS A 1 84 ? 4.164 10.156 -9.578 1 87.56 84 LYS A N 1
ATOM 639 C CA . LYS A 1 84 ? 5.254 10.844 -8.883 1 87.56 84 LYS A CA 1
ATOM 640 C C . LYS A 1 84 ? 5.102 12.359 -8.992 1 87.56 84 LYS A C 1
ATOM 642 O O . LYS A 1 84 ? 4.508 12.867 -9.953 1 87.56 84 LYS A O 1
ATOM 647 N N . TYR A 1 85 ? 5.645 13.023 -8.047 1 94.06 85 TYR A N 1
ATOM 648 C CA . TYR A 1 85 ? 5.602 14.484 -8.055 1 94.06 85 TYR A CA 1
ATOM 649 C C . TYR A 1 85 ? 6.883 15.07 -7.469 1 94.06 85 TYR A C 1
ATOM 651 O O . TYR A 1 85 ? 7.645 14.367 -6.805 1 94.06 85 TYR A O 1
ATOM 659 N N . SER A 1 86 ? 7.129 16.328 -7.805 1 95.81 86 SER A N 1
ATOM 660 C CA . SER A 1 86 ? 8.266 17.078 -7.277 1 95.81 86 SER A CA 1
ATOM 661 C C . SER A 1 86 ? 7.863 17.906 -6.07 1 95.81 86 SER A C 1
ATOM 663 O O . SER A 1 86 ? 6.84 18.594 -6.098 1 95.81 86 SER A O 1
ATOM 665 N N . TYR A 1 87 ? 8.656 17.781 -5.039 1 97.5 87 TYR A N 1
ATOM 666 C CA . TYR A 1 87 ? 8.383 18.531 -3.818 1 97.5 87 TYR A CA 1
ATOM 667 C C . TYR A 1 87 ? 9.68 18.844 -3.076 1 97.5 87 TYR A C 1
ATOM 669 O O . TYR A 1 87 ? 10.75 18.359 -3.445 1 97.5 87 TYR A O 1
ATOM 677 N N . GLU A 1 88 ? 9.562 19.75 -2.088 1 97.81 88 GLU A N 1
ATOM 678 C CA . GLU A 1 88 ? 10.672 20.078 -1.193 1 97.81 88 GLU A CA 1
ATOM 679 C C . GLU A 1 88 ? 10.219 20.094 0.263 1 97.81 88 GLU A C 1
ATOM 681 O O . GLU A 1 88 ? 9.062 20.406 0.555 1 97.81 88 GLU A O 1
ATOM 686 N N . CYS A 1 89 ? 11.07 19.625 1.042 1 96.88 89 CYS A N 1
ATOM 687 C CA . CYS A 1 89 ? 10.938 19.719 2.49 1 96.88 89 CYS A CA 1
ATOM 688 C C . CYS A 1 89 ? 12.023 20.609 3.086 1 96.88 89 CYS A C 1
ATOM 690 O O . CYS A 1 89 ? 13.211 20.344 2.893 1 96.88 89 CYS A O 1
ATOM 692 N N . SER A 1 90 ? 11.656 21.625 3.723 1 95.12 90 SER A N 1
ATOM 693 C CA . SER A 1 90 ? 12.586 22.516 4.406 1 95.12 90 SER A CA 1
ATOM 694 C C . SER A 1 90 ? 12.133 22.797 5.836 1 95.12 90 SER A C 1
ATOM 696 O O . SER A 1 90 ? 11.141 23.5 6.047 1 95.12 90 SER A O 1
ATOM 698 N N . GLU A 1 91 ? 12.898 22.25 6.855 1 93.06 91 GLU A N 1
ATOM 699 C CA . GLU A 1 91 ? 12.625 22.469 8.273 1 93.06 91 GLU A CA 1
ATOM 700 C C . GLU A 1 91 ? 11.164 22.188 8.602 1 93.06 91 GLU A C 1
ATOM 702 O O . GLU A 1 91 ? 10.484 23.031 9.211 1 93.06 91 GLU A O 1
ATOM 707 N N . GLY A 1 92 ? 10.648 21.172 8.094 1 94.19 92 GLY A N 1
ATOM 708 C CA . GLY A 1 92 ? 9.305 20.734 8.453 1 94.19 92 GLY A CA 1
ATOM 709 C C . GLY A 1 92 ? 8.234 21.328 7.559 1 94.19 92 GLY A C 1
ATOM 710 O O . GLY A 1 92 ? 7.047 21.016 7.723 1 94.19 92 GLY A O 1
ATOM 711 N N . THR A 1 93 ? 8.672 22.125 6.59 1 97.06 93 THR A N 1
ATOM 712 C CA . THR A 1 93 ? 7.723 22.766 5.68 1 97.06 93 THR A CA 1
ATOM 713 C C . THR A 1 93 ? 7.758 22.078 4.309 1 97.06 93 THR A C 1
ATOM 715 O O . THR A 1 93 ? 8.828 21.891 3.732 1 97.06 93 THR A O 1
ATOM 718 N N . LEU A 1 94 ? 6.543 21.766 3.846 1 98.44 94 LEU A N 1
ATOM 719 C CA . LEU A 1 94 ? 6.398 21.078 2.564 1 98.44 94 LEU A CA 1
ATOM 720 C C . LEU A 1 94 ? 5.93 22.047 1.482 1 98.44 94 LEU A C 1
ATOM 722 O O . LEU A 1 94 ? 5.035 22.859 1.719 1 98.44 94 LEU A O 1
ATOM 726 N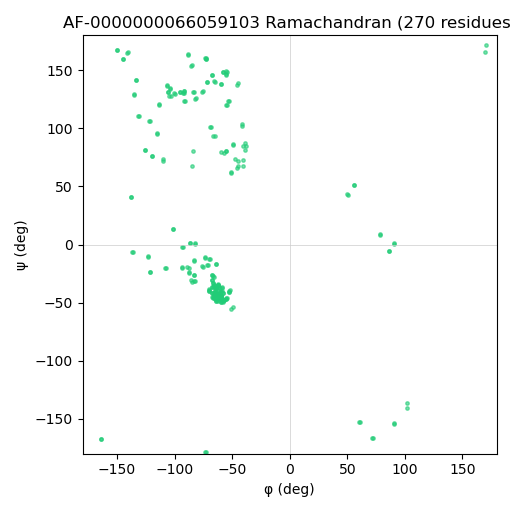 N . THR A 1 95 ? 6.625 21.922 0.338 1 98.31 95 THR A N 1
ATOM 727 C CA . THR A 1 95 ? 6.211 22.719 -0.821 1 98.31 95 THR A CA 1
ATOM 728 C C . THR A 1 95 ? 6.207 21.844 -2.08 1 98.31 95 THR A C 1
ATOM 730 O O . THR A 1 95 ? 7.195 21.172 -2.385 1 98.31 95 THR A O 1
ATOM 733 N N . CYS A 1 96 ? 5.098 21.891 -2.781 1 98.31 96 CYS A N 1
ATOM 734 C CA . CYS A 1 96 ? 5.051 21.25 -4.09 1 98.31 96 CYS A CA 1
ATOM 735 C C . CYS A 1 96 ? 5.629 22.156 -5.168 1 98.31 96 CYS A C 1
ATOM 737 O O . CYS A 1 96 ? 5.273 23.344 -5.246 1 98.31 96 CYS A O 1
ATOM 739 N N . LYS A 1 97 ? 6.469 21.609 -5.922 1 98.12 97 LYS A N 1
ATOM 740 C CA . LYS A 1 97 ? 7.195 22.422 -6.887 1 98.12 97 LYS A CA 1
ATOM 741 C C . LYS A 1 97 ? 6.293 22.844 -8.047 1 98.12 97 LYS A C 1
ATOM 743 O O . LYS A 1 97 ? 5.34 22.125 -8.383 1 98.12 97 LYS A O 1
ATOM 748 N N . SER A 1 98 ? 6.695 23.891 -8.734 1 97.38 98 SER A N 1
ATOM 749 C CA . SER A 1 98 ? 5.871 24.484 -9.773 1 97.38 98 SER A CA 1
ATOM 750 C C . SER A 1 98 ? 6.031 23.75 -11.102 1 97.38 98 SER A C 1
ATOM 752 O O . SER A 1 98 ? 5.25 23.969 -12.031 1 97.38 98 SER A O 1
ATOM 754 N N . ASP A 1 99 ? 7.02 22.906 -11.242 1 97 99 ASP A N 1
ATOM 755 C CA . ASP A 1 99 ? 7.27 22.219 -12.5 1 97 99 ASP A CA 1
ATOM 756 C C . ASP A 1 99 ? 6.445 20.938 -12.609 1 97 99 ASP A C 1
ATOM 758 O O . ASP A 1 99 ? 6.547 20.219 -13.602 1 97 99 ASP A O 1
ATOM 762 N N . ASN A 1 100 ? 5.625 20.641 -11.609 1 96.5 100 ASN A N 1
ATOM 763 C CA . ASN A 1 100 ? 4.699 19.516 -11.68 1 96.5 100 ASN A CA 1
ATOM 764 C C . ASN A 1 100 ? 3.631 19.734 -12.75 1 96.5 100 ASN A C 1
ATOM 766 O O . ASN A 1 100 ? 3.139 20.844 -12.922 1 96.5 100 ASN A O 1
ATOM 770 N N . ASP A 1 101 ? 3.27 18.688 -13.484 1 93.75 101 ASP A N 1
ATOM 771 C CA . ASP A 1 101 ? 2.076 18.797 -14.32 1 93.75 101 ASP A CA 1
ATOM 772 C C . ASP A 1 101 ? 0.807 18.766 -13.469 1 93.75 101 ASP A C 1
ATOM 774 O O . ASP A 1 101 ? 0.877 18.688 -12.242 1 93.75 101 ASP A O 1
ATOM 778 N N . GLU A 1 102 ? -0.262 18.828 -14.062 1 94.75 102 GLU A N 1
A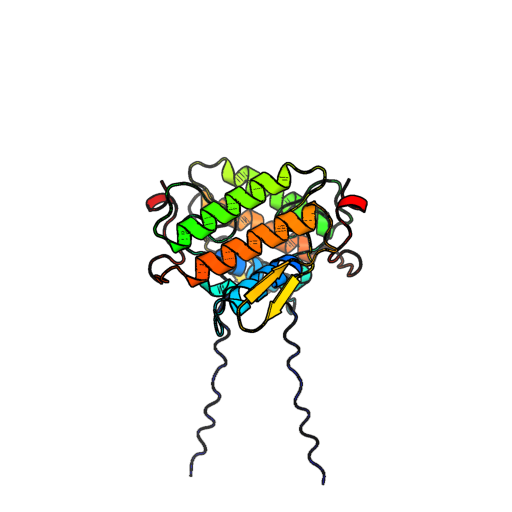TOM 779 C CA . GLU A 1 102 ? -1.53 18.984 -13.359 1 94.75 102 GLU A CA 1
ATOM 780 C C . GLU A 1 102 ? -1.78 17.844 -12.391 1 94.75 102 GLU A C 1
ATOM 782 O O . GLU A 1 102 ? -2.1 18.062 -11.219 1 94.75 102 GLU A O 1
ATOM 787 N N . CYS A 1 103 ? -1.632 16.641 -12.852 1 93.94 103 CYS A N 1
ATOM 788 C CA . CYS A 1 103 ? -1.866 15.484 -12 1 93.94 103 CYS A CA 1
ATOM 789 C C . CYS A 1 103 ? -0.869 15.453 -10.844 1 93.94 103 CYS A C 1
ATOM 791 O O . CYS A 1 103 ? -1.259 15.312 -9.688 1 93.94 103 CYS A O 1
ATOM 793 N N . ALA A 1 104 ? 0.363 15.617 -11.188 1 94.38 104 ALA A N 1
ATOM 794 C CA . ALA A 1 104 ? 1.414 15.578 -10.172 1 94.38 104 ALA A CA 1
ATOM 795 C C . ALA A 1 104 ? 1.193 16.656 -9.117 1 94.38 104 ALA A C 1
ATOM 797 O O .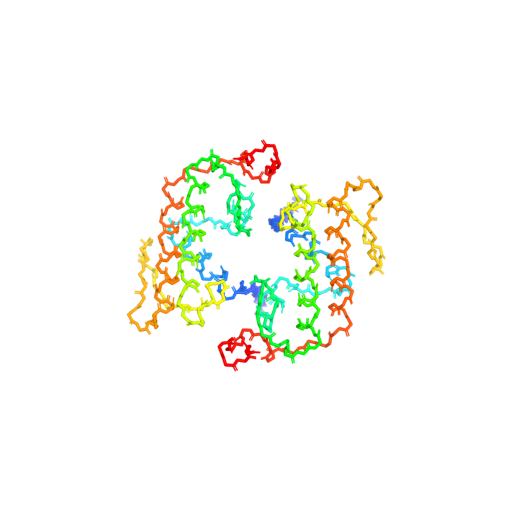 ALA A 1 104 ? 1.35 16.406 -7.922 1 94.38 104 ALA A O 1
ATOM 798 N N . ALA A 1 105 ? 0.873 17.812 -9.539 1 97.12 105 ALA A N 1
ATOM 799 C CA . ALA A 1 105 ? 0.622 18.922 -8.617 1 97.12 105 ALA A CA 1
ATOM 800 C C . ALA A 1 105 ? -0.535 18.594 -7.672 1 97.12 105 ALA A C 1
ATOM 802 O O . ALA A 1 105 ? -0.464 18.875 -6.473 1 97.12 105 ALA A O 1
ATOM 803 N N . PHE A 1 106 ? -1.549 18.062 -8.266 1 97.38 106 PHE A N 1
ATOM 804 C CA . PHE A 1 106 ? -2.738 17.75 -7.484 1 97.38 106 PHE A CA 1
ATOM 805 C C . PHE A 1 106 ? -2.438 16.672 -6.453 1 97.38 106 PHE A C 1
ATOM 807 O O . PHE A 1 106 ? -2.773 16.828 -5.273 1 97.38 106 PHE A O 1
ATOM 814 N N . VAL A 1 107 ? -1.794 15.625 -6.848 1 96.25 107 VAL A N 1
ATOM 815 C CA . VAL A 1 107 ? -1.452 14.523 -5.957 1 96.25 107 VAL A CA 1
ATOM 816 C C . VAL A 1 107 ? -0.471 15 -4.891 1 96.25 107 VAL A C 1
ATOM 818 O O . VAL A 1 107 ? -0.609 14.664 -3.713 1 96.25 107 VAL A O 1
ATOM 821 N N . CYS A 1 108 ? 0.479 15.781 -5.305 1 97.56 108 CYS A N 1
ATOM 822 C CA . CYS A 1 108 ? 1.423 16.375 -4.359 1 97.56 108 CYS A CA 1
ATOM 823 C C . CYS A 1 108 ? 0.692 17.141 -3.266 1 97.56 108 CYS A C 1
ATOM 825 O O . CYS A 1 108 ? 1.008 17 -2.084 1 97.56 108 CYS A O 1
ATOM 827 N N . ASN A 1 109 ? -0.229 17.906 -3.641 1 98.19 109 ASN A N 1
ATOM 828 C CA . ASN A 1 109 ? -0.962 18.719 -2.674 1 98.19 109 ASN A CA 1
ATOM 829 C C . ASN A 1 109 ? -1.818 17.844 -1.753 1 98.19 109 ASN A C 1
ATOM 831 O O . ASN A 1 109 ? -1.98 18.156 -0.572 1 98.19 109 ASN A O 1
ATOM 835 N N . CYS A 1 110 ? -2.389 16.766 -2.297 1 98.06 110 CYS A N 1
ATOM 836 C CA . CYS A 1 110 ? -3.117 15.828 -1.453 1 98.06 110 CYS A CA 1
ATOM 837 C C . CYS A 1 110 ? -2.223 15.281 -0.348 1 98.06 110 CYS A C 1
ATOM 839 O O . CYS A 1 110 ? -2.607 15.273 0.822 1 98.06 110 CYS A O 1
ATOM 841 N N . ASP A 1 111 ? -1.055 14.875 -0.759 1 97.62 111 ASP A N 1
ATOM 842 C CA . ASP A 1 111 ? -0.127 14.266 0.189 1 97.62 111 ASP A CA 1
ATOM 843 C C . ASP A 1 111 ? 0.413 15.305 1.172 1 97.62 111 ASP A C 1
ATOM 845 O O . ASP A 1 111 ? 0.561 15.023 2.363 1 97.62 111 ASP A O 1
ATOM 849 N N . ARG A 1 112 ? 0.702 16.484 0.672 1 98.5 112 ARG A N 1
ATOM 850 C CA . ARG A 1 112 ? 1.159 17.578 1.523 1 98.5 112 ARG A CA 1
ATOM 851 C C . ARG A 1 112 ? 0.135 17.891 2.609 1 98.5 112 ARG A C 1
ATOM 853 O O . ARG A 1 112 ? 0.476 17.953 3.791 1 98.5 112 ARG A O 1
ATOM 860 N N . LEU A 1 113 ? -1.087 18.031 2.199 1 98.38 113 LEU A N 1
ATOM 861 C CA . LEU A 1 113 ? -2.152 18.375 3.137 1 98.38 113 LEU A CA 1
ATOM 862 C C . LEU A 1 113 ? -2.379 17.25 4.137 1 98.38 113 LEU A C 1
ATOM 864 O O . LEU A 1 113 ? -2.627 17.5 5.316 1 98.38 113 LEU A O 1
ATOM 868 N N . ALA A 1 114 ? -2.33 16.031 3.641 1 98.12 114 ALA A N 1
ATOM 869 C CA . ALA A 1 114 ? -2.473 14.891 4.543 1 98.12 114 ALA A CA 1
ATOM 870 C C . ALA A 1 114 ? -1.354 14.867 5.578 1 98.12 114 ALA A C 1
ATOM 872 O O . ALA A 1 114 ? -1.605 14.656 6.766 1 98.12 114 ALA A O 1
ATOM 873 N N . ALA A 1 115 ? -0.16 15.094 5.117 1 98.31 115 ALA A N 1
ATOM 874 C CA . ALA A 1 115 ? 0.986 15.086 6.023 1 98.31 115 ALA A CA 1
ATOM 875 C C . ALA A 1 115 ? 0.834 16.141 7.113 1 98.31 115 ALA A C 1
ATOM 877 O O . ALA A 1 115 ? 1.125 15.883 8.281 1 98.31 115 ALA A O 1
ATOM 878 N N . ILE A 1 116 ? 0.435 17.297 6.789 1 98.62 116 ILE A N 1
ATOM 879 C CA . ILE A 1 116 ? 0.204 18.375 7.742 1 98.62 116 ILE A CA 1
ATOM 880 C C . ILE A 1 116 ? -0.905 17.984 8.711 1 98.62 116 ILE A C 1
ATOM 882 O O . ILE A 1 116 ? -0.789 18.203 9.922 1 98.62 116 ILE A O 1
ATOM 886 N N . CYS A 1 117 ? -1.902 17.391 8.219 1 98.69 117 CYS A N 1
ATOM 887 C CA . CYS A 1 117 ? -3.016 16.938 9.047 1 98.69 117 CYS A CA 1
ATOM 888 C C . CYS A 1 117 ? -2.557 15.891 10.047 1 98.69 117 CYS A C 1
ATOM 890 O O . CYS A 1 117 ? -2.938 15.938 11.219 1 98.69 117 CYS A O 1
ATOM 892 N N . PHE A 1 118 ? -1.825 14.914 9.57 1 98.5 118 PHE A N 1
ATOM 893 C CA . PHE A 1 118 ? -1.286 13.883 10.453 1 98.5 118 PHE A CA 1
ATOM 894 C C . PHE A 1 118 ? -0.521 14.508 11.609 1 98.5 118 PHE A C 1
ATOM 896 O O . PHE A 1 118 ? -0.639 14.062 12.75 1 98.5 118 PHE A O 1
ATOM 903 N N . ALA A 1 119 ? 0.229 15.531 11.336 1 98 119 ALA A N 1
ATOM 904 C CA . ALA A 1 119 ? 1.081 16.172 12.336 1 98 119 ALA A CA 1
ATOM 905 C C . ALA A 1 119 ? 0.245 16.844 13.422 1 98 119 ALA A C 1
ATOM 907 O O . ALA A 1 119 ? 0.694 16.984 14.562 1 98 119 ALA A O 1
ATOM 908 N N . GLY A 1 120 ? -0.936 17.219 13.047 1 98.06 120 GLY A N 1
ATOM 909 C CA . GLY A 1 120 ? -1.789 17.922 13.992 1 98.06 120 GLY A CA 1
ATOM 910 C C . GLY A 1 120 ? -2.73 17 14.75 1 98.06 120 GLY A C 1
ATOM 911 O O . GLY A 1 120 ? -3.479 17.453 15.617 1 98.06 120 GLY A O 1
ATOM 912 N N . ALA A 1 121 ? -2.691 15.758 14.445 1 98.31 121 ALA A N 1
ATOM 913 C CA . ALA A 1 121 ? -3.625 14.812 15.047 1 98.31 121 ALA A CA 1
ATOM 914 C C . ALA A 1 121 ? -2.922 13.93 16.078 1 98.31 121 ALA A C 1
ATOM 916 O O . ALA A 1 121 ? -1.812 13.445 15.836 1 98.31 121 ALA A O 1
ATOM 917 N N . PRO A 1 122 ? -3.629 13.734 17.266 1 97.88 122 PRO A N 1
ATOM 918 C CA . PRO A 1 122 ? -3.031 12.789 18.219 1 97.88 122 PRO A CA 1
ATOM 919 C C . PRO A 1 122 ? -3.045 11.352 17.703 1 97.88 122 PRO A C 1
ATOM 921 O O . PRO A 1 122 ? -3.984 10.945 17.016 1 97.88 122 PRO A O 1
ATOM 924 N N . TYR A 1 123 ? -1.98 10.625 18.094 1 97.12 123 TYR A N 1
ATOM 925 C CA . TYR A 1 123 ? -1.898 9.203 17.766 1 97.12 123 TYR A CA 1
ATOM 926 C C . TYR A 1 123 ? -2.475 8.344 18.875 1 97.12 123 TYR A C 1
ATOM 928 O O . TYR A 1 123 ? -2.143 8.539 20.047 1 97.12 123 TYR A O 1
ATOM 936 N N . ASN A 1 124 ? -3.314 7.449 18.547 1 97.69 124 ASN A N 1
ATOM 937 C CA . ASN A 1 124 ? -3.91 6.488 19.469 1 97.69 124 ASN A CA 1
ATOM 938 C C . ASN A 1 124 ? -3.629 5.051 19.031 1 97.69 124 ASN A C 1
ATOM 940 O O . ASN A 1 124 ? -4.27 4.539 18.109 1 97.69 124 ASN A O 1
ATOM 944 N N . SER A 1 125 ? -2.748 4.402 19.734 1 94.06 125 SER A N 1
ATOM 945 C CA . SER A 1 125 ? -2.311 3.062 19.344 1 94.06 125 SER A CA 1
ATOM 946 C C . SER A 1 125 ? -3.465 2.066 19.406 1 94.06 125 SER A C 1
ATOM 948 O O . SER A 1 125 ? -3.41 1.01 18.766 1 94.06 125 SER A O 1
ATOM 950 N N . ASN A 1 126 ? -4.551 2.42 20.094 1 95.38 126 ASN A N 1
ATOM 951 C CA . ASN A 1 126 ? -5.711 1.541 20.188 1 95.38 126 ASN A CA 1
ATOM 952 C C . ASN A 1 126 ? -6.484 1.496 18.875 1 95.38 126 ASN A C 1
ATOM 954 O O . ASN A 1 126 ? -7.352 0.638 18.688 1 95.38 126 ASN A O 1
ATOM 958 N N . ASN A 1 127 ? -6.098 2.418 18.016 1 95.25 127 ASN A N 1
ATOM 959 C CA . ASN A 1 127 ? -6.82 2.471 16.75 1 95.25 127 ASN A CA 1
ATOM 960 C C . ASN A 1 127 ? -6.031 1.813 15.617 1 95.25 127 ASN A C 1
ATOM 962 O O . ASN A 1 127 ? -6.363 1.979 14.438 1 95.25 127 ASN A O 1
ATOM 966 N N . VAL A 1 128 ? -4.977 1.069 15.922 1 91.31 128 VAL A N 1
ATOM 967 C CA . VAL A 1 128 ? -4.203 0.303 14.945 1 91.31 128 VAL A CA 1
ATOM 968 C C . VAL A 1 128 ? -4.766 -1.112 14.844 1 91.31 128 VAL A C 1
ATOM 970 O O . VAL A 1 128 ? -5.059 -1.749 15.859 1 91.31 128 VAL A O 1
ATOM 973 N N . ASP A 1 129 ? -4.945 -1.489 13.672 1 86.88 129 ASP A N 1
ATOM 974 C CA . ASP A 1 129 ? -5.367 -2.863 13.414 1 86.88 129 ASP A CA 1
ATOM 975 C C . ASP A 1 129 ? -6.656 -3.191 14.164 1 86.88 129 ASP A C 1
ATOM 977 O O . ASP A 1 129 ? -6.719 -4.176 14.898 1 86.88 129 ASP A O 1
ATOM 981 N N . ILE A 1 130 ? -7.633 -2.373 14.016 1 88.56 130 ILE A N 1
ATOM 982 C CA . ILE A 1 130 ? -8.875 -2.535 14.758 1 88.56 130 ILE A CA 1
ATOM 983 C C . ILE A 1 130 ? -9.82 -3.449 13.984 1 88.56 130 ILE A C 1
ATOM 985 O O . ILE A 1 130 ? -9.602 -3.727 12.805 1 88.56 130 ILE A O 1
ATOM 989 N N . ASP A 1 131 ? -10.844 -3.979 14.672 1 84.38 131 ASP A N 1
ATOM 990 C CA . ASP A 1 131 ? -11.898 -4.77 14.047 1 84.38 131 ASP A CA 1
ATOM 991 C C . ASP A 1 131 ? -12.766 -3.9 13.141 1 84.38 131 ASP A C 1
ATOM 993 O O . ASP A 1 131 ? -13.734 -3.285 13.594 1 84.38 131 ASP A O 1
ATOM 997 N N . LEU A 1 132 ? -12.547 -3.959 11.898 1 84.44 132 LEU A N 1
ATOM 998 C CA . LEU A 1 132 ? -13.195 -3.07 10.938 1 84.44 132 LEU A CA 1
ATOM 999 C C . LEU A 1 132 ? -14.695 -3.322 10.891 1 84.44 132 LEU A C 1
ATOM 1001 O O . LEU A 1 132 ? -15.484 -2.381 10.781 1 84.44 132 LEU A O 1
ATOM 1005 N N . GLU A 1 133 ? -15.062 -4.543 10.867 1 79.94 133 GLU A N 1
ATOM 1006 C CA . GLU A 1 133 ? -16.484 -4.879 10.812 1 79.94 133 GLU A CA 1
ATOM 1007 C C . GLU A 1 133 ? -17.234 -4.301 12.008 1 79.94 133 GLU A C 1
ATOM 1009 O O . GLU A 1 133 ? -18.344 -3.803 11.867 1 79.94 133 GLU A O 1
ATOM 1014 N N . ALA A 1 134 ? -16.578 -4.312 13.109 1 84.75 134 ALA A N 1
ATOM 1015 C CA . ALA A 1 134 ? -17.234 -3.863 14.336 1 84.75 134 ALA A CA 1
ATOM 1016 C C . ALA A 1 134 ? -17.125 -2.348 14.492 1 84.75 134 ALA A C 1
ATOM 1018 O O . ALA A 1 134 ? -18.047 -1.707 15.008 1 84.75 134 ALA A O 1
ATOM 1019 N N . ARG A 1 135 ? -16.016 -1.765 13.969 1 90.31 135 ARG A N 1
ATOM 1020 C CA . ARG A 1 135 ? -15.711 -0.391 14.359 1 90.31 135 ARG A CA 1
ATOM 1021 C C . ARG A 1 135 ? -15.961 0.571 13.203 1 90.31 135 ARG A C 1
ATOM 1023 O O . ARG A 1 135 ? -16.047 1.785 13.406 1 90.31 135 ARG A O 1
ATOM 1030 N N . CYS A 1 136 ? -15.992 0.082 12.047 1 88.81 136 CYS A N 1
ATOM 1031 C CA . CYS A 1 136 ? -16.094 0.96 10.883 1 88.81 136 CYS A CA 1
ATOM 1032 C C . CYS A 1 136 ? -17.453 0.828 10.227 1 88.81 136 CYS A C 1
ATOM 1034 O O . CYS A 1 136 ? -17.578 0.206 9.164 1 88.81 136 CYS A O 1
ATOM 1036 N N . GLN A 1 137 ? -18.484 1.316 10.805 1 84.12 137 GLN A N 1
ATOM 1037 C CA . GLN A 1 137 ? -19.859 1.261 10.32 1 84.12 137 GLN A CA 1
ATOM 1038 C C . GLN A 1 137 ? -20.281 2.59 9.695 1 84.12 137 GLN A C 1
ATOM 1040 O O . GLN A 1 137 ? -19.781 3.646 10.078 1 84.12 137 GLN A O 1
ATOM 1045 N N . ALA B 1 1 ? 36.031 -9.062 32.906 1 29.14 1 ALA B N 1
ATOM 1046 C CA . ALA B 1 1 ? 35.375 -7.988 32.156 1 29.14 1 ALA B CA 1
ATOM 1047 C C . ALA B 1 1 ? 34.531 -8.547 31.031 1 29.14 1 ALA B C 1
ATOM 1049 O O . ALA B 1 1 ? 35.031 -9.055 30.047 1 29.14 1 ALA B O 1
ATOM 1050 N N . VAL B 1 2 ? 33.312 -9.164 31.297 1 34.28 2 VAL B N 1
ATOM 1051 C CA . VAL B 1 2 ? 32.375 -9.773 30.391 1 34.28 2 VAL B CA 1
ATOM 1052 C C . VAL B 1 2 ? 31.75 -8.695 29.484 1 34.28 2 VAL B C 1
ATOM 1054 O O . VAL B 1 2 ? 31.234 -7.688 29.984 1 34.28 2 VAL B O 1
ATOM 1057 N N . CYS B 1 3 ? 32.312 -8.445 28.297 1 32.59 3 CYS B N 1
ATOM 1058 C CA . CYS B 1 3 ? 31.781 -7.555 27.281 1 32.59 3 CYS B CA 1
ATOM 1059 C C . CYS B 1 3 ? 30.391 -8.016 26.844 1 32.59 3 CYS B C 1
ATOM 1061 O O . CYS B 1 3 ? 30.234 -9.102 26.297 1 32.59 3 CYS B O 1
ATOM 1063 N N . VAL B 1 4 ? 29.344 -7.703 27.625 1 37.09 4 VAL B N 1
ATOM 1064 C CA . VAL B 1 4 ? 27.969 -7.895 27.172 1 37.09 4 VAL B CA 1
ATOM 1065 C C . VAL B 1 4 ? 27.75 -7.16 25.844 1 37.09 4 VAL B C 1
ATOM 1067 O O . VAL B 1 4 ? 27.844 -5.934 25.797 1 37.09 4 VAL B O 1
ATOM 1070 N N . SER B 1 5 ? 28.156 -7.742 24.75 1 34.72 5 SER B N 1
ATOM 1071 C CA . SER B 1 5 ? 27.75 -7.199 23.453 1 34.72 5 SER B CA 1
ATOM 1072 C C . SER B 1 5 ? 26.25 -6.961 23.391 1 34.72 5 SER B C 1
ATOM 1074 O O . SER B 1 5 ? 25.453 -7.895 23.562 1 34.72 5 SER B O 1
ATOM 1076 N N . LEU B 1 6 ? 25.719 -5.852 23.828 1 32.97 6 LEU B N 1
ATOM 1077 C CA . LEU B 1 6 ? 24.344 -5.438 23.562 1 32.97 6 LEU B CA 1
ATOM 1078 C C . LEU B 1 6 ? 24.016 -5.496 22.078 1 32.97 6 LEU B C 1
ATOM 1080 O O . LEU B 1 6 ? 24.469 -4.645 21.312 1 32.97 6 LEU B O 1
ATOM 1084 N N . LEU B 1 7 ? 24.094 -6.664 21.484 1 36.62 7 LEU B N 1
ATOM 1085 C CA . LEU B 1 7 ? 23.484 -6.707 20.172 1 36.62 7 LEU B CA 1
ATOM 1086 C C . LEU B 1 7 ? 22.125 -6.031 20.172 1 36.62 7 LEU B C 1
ATOM 1088 O O . LEU B 1 7 ? 21.188 -6.512 20.828 1 36.62 7 LEU B O 1
ATOM 1092 N N . GLY B 1 8 ? 22.047 -4.754 20.266 1 36.84 8 GLY B N 1
ATOM 1093 C CA . GLY B 1 8 ? 20.781 -4.086 20.031 1 36.84 8 GLY B CA 1
ATOM 1094 C C . GLY B 1 8 ? 19.969 -4.707 18.906 1 36.84 8 GLY B C 1
ATOM 1095 O O . GLY B 1 8 ? 20.469 -4.824 17.781 1 36.84 8 GLY B O 1
ATOM 1096 N N . ALA B 1 9 ? 19.203 -5.695 19.078 1 37.56 9 ALA B N 1
ATOM 1097 C CA . ALA B 1 9 ? 18.25 -6.195 18.109 1 37.56 9 ALA B CA 1
ATOM 1098 C C . ALA B 1 9 ? 17.562 -5.051 17.359 1 37.56 9 ALA B C 1
ATOM 1100 O O . ALA B 1 9 ? 16.953 -4.176 17.984 1 37.56 9 ALA B O 1
ATOM 1101 N N . SER B 1 10 ? 18.109 -4.496 16.406 1 41.25 10 SER B N 1
ATOM 1102 C CA . SER B 1 10 ? 17.359 -3.586 15.547 1 41.25 10 SER B CA 1
ATOM 1103 C C . SER B 1 10 ? 15.953 -4.109 15.273 1 41.25 10 SER B C 1
ATOM 1105 O O . SER B 1 10 ? 15.789 -5.172 14.664 1 41.25 10 SER B O 1
ATOM 1107 N N . SER B 1 11 ? 15.055 -4.191 16.203 1 42.69 11 SER B N 1
ATOM 1108 C CA . SER B 1 11 ? 13.688 -4.695 16.078 1 42.69 11 SER B CA 1
ATOM 1109 C C . SER B 1 11 ? 13.008 -4.145 14.828 1 42.69 11 SER B C 1
ATOM 1111 O O . SER B 1 11 ? 12.688 -2.957 14.766 1 42.69 11 SER B O 1
ATOM 1113 N N . ILE B 1 12 ? 13.484 -4.562 13.719 1 49.69 12 ILE B N 1
ATOM 1114 C CA . ILE B 1 12 ? 12.789 -4.195 12.492 1 49.69 12 ILE B CA 1
ATOM 1115 C C . ILE B 1 12 ? 11.281 -4.305 12.695 1 49.69 12 ILE B C 1
ATOM 1117 O O . ILE B 1 12 ? 10.773 -5.359 13.078 1 49.69 12 ILE B O 1
ATOM 1121 N N . ARG B 1 13 ? 10.617 -3.234 12.859 1 58.19 13 ARG B N 1
ATOM 1122 C CA . ARG B 1 13 ? 9.164 -3.188 13.031 1 58.19 13 ARG B CA 1
ATOM 1123 C C . ARG B 1 13 ? 8.453 -3.902 11.883 1 58.19 13 ARG B C 1
ATOM 1125 O O . ARG B 1 13 ? 8.758 -3.66 10.719 1 58.19 13 ARG B O 1
ATOM 1132 N N . PRO B 1 14 ? 7.699 -4.918 12.266 1 60.94 14 PRO B N 1
ATOM 1133 C CA . PRO B 1 14 ? 7.016 -5.68 11.219 1 60.94 14 PRO B CA 1
ATOM 1134 C C . PRO B 1 14 ? 6.102 -4.805 10.359 1 60.94 14 PRO B C 1
ATOM 1136 O O . PRO B 1 14 ? 5.707 -3.717 10.773 1 60.94 14 PRO B O 1
ATOM 1139 N N . LEU B 1 15 ? 5.941 -5.164 9.023 1 65.44 15 LEU B N 1
ATOM 1140 C CA . LEU B 1 15 ? 4.984 -4.535 8.125 1 65.44 15 LEU B CA 1
ATOM 1141 C C . LEU B 1 15 ? 3.572 -4.602 8.703 1 65.44 15 LEU B C 1
ATOM 1143 O O . LEU B 1 15 ? 3.268 -5.484 9.508 1 65.44 15 LEU B O 1
ATOM 1147 N N . PRO B 1 16 ? 2.793 -3.551 8.344 1 66.75 16 PRO B N 1
ATOM 1148 C CA . PRO B 1 16 ? 1.385 -3.693 8.711 1 66.75 16 PRO B CA 1
ATOM 1149 C C . PRO B 1 16 ? 0.825 -5.078 8.383 1 66.75 16 PRO B C 1
ATOM 1151 O O . PRO B 1 16 ? 1.213 -5.68 7.383 1 66.75 16 PRO B O 1
ATOM 1154 N N . LEU B 1 17 ? 0.09 -5.582 9.195 1 62.41 17 LEU B N 1
ATOM 1155 C CA . LEU B 1 17 ? -0.253 -6.996 9.297 1 62.41 17 LEU B CA 1
ATOM 1156 C C . LEU B 1 17 ? -0.709 -7.539 7.945 1 62.41 17 LEU B C 1
ATOM 1158 O O . LEU B 1 17 ? -0.172 -8.539 7.461 1 62.41 17 LEU B O 1
ATOM 1162 N N . HIS B 1 18 ? -1.718 -6.926 7.312 1 72.5 18 HIS B N 1
ATOM 1163 C CA . HIS B 1 18 ? -2.215 -7.523 6.078 1 72.5 18 HIS B CA 1
ATOM 1164 C C . HIS B 1 18 ? -1.154 -7.488 4.984 1 72.5 18 HIS B C 1
ATOM 1166 O O . HIS B 1 18 ? -0.979 -8.469 4.254 1 72.5 18 HIS B O 1
ATOM 1172 N N . LEU B 1 19 ? -0.462 -6.473 4.836 1 77.5 19 LEU B N 1
ATOM 1173 C CA . LEU B 1 19 ? 0.618 -6.367 3.861 1 77.5 19 LEU B CA 1
ATOM 1174 C C . LEU B 1 19 ? 1.773 -7.293 4.23 1 77.5 19 LEU B C 1
ATOM 1176 O O . LEU B 1 19 ? 2.398 -7.895 3.352 1 77.5 19 LEU B O 1
ATOM 1180 N N . GLY B 1 20 ? 1.896 -7.473 5.465 1 86.19 20 GLY B N 1
ATOM 1181 C CA . GLY B 1 20 ? 2.945 -8.352 5.953 1 86.19 20 GLY B CA 1
ATOM 1182 C C . GLY B 1 20 ? 2.693 -9.812 5.641 1 86.19 20 GLY B C 1
ATOM 1183 O O . GLY B 1 20 ? 3.619 -10.547 5.285 1 86.19 20 GLY B O 1
ATOM 1184 N N . GLN B 1 21 ? 1.431 -10.164 5.773 1 92.69 21 GLN B N 1
ATOM 1185 C CA . GLN B 1 21 ? 1.117 -11.562 5.508 1 92.69 21 GLN B CA 1
ATOM 1186 C C . GLN B 1 21 ? 1.348 -11.914 4.043 1 92.69 21 GLN B C 1
ATOM 1188 O O . GLN B 1 21 ? 1.961 -12.938 3.73 1 92.69 21 GLN B O 1
ATOM 1193 N N . PHE B 1 22 ? 0.88 -11.086 3.145 1 94.5 22 PHE B N 1
ATOM 1194 C CA . PHE B 1 22 ? 1.1 -11.328 1.723 1 94.5 22 PHE B CA 1
ATOM 1195 C C . PHE B 1 22 ? 2.586 -11.289 1.39 1 94.5 22 PHE B C 1
ATOM 1197 O O . PHE B 1 22 ? 3.082 -12.117 0.628 1 94.5 22 PHE B O 1
ATOM 1204 N N . ASN B 1 23 ? 3.209 -10.375 1.938 1 93.56 23 ASN B N 1
ATOM 1205 C CA . ASN B 1 23 ? 4.656 -10.289 1.772 1 93.56 23 ASN B CA 1
ATOM 1206 C C . ASN B 1 23 ? 5.34 -11.586 2.193 1 93.56 23 ASN B C 1
ATOM 1208 O O . ASN B 1 23 ? 6.207 -12.102 1.479 1 93.56 23 ASN B O 1
ATOM 1212 N N . ASN B 1 24 ? 4.996 -12.109 3.309 1 94.88 24 ASN B N 1
ATOM 1213 C CA . ASN B 1 24 ? 5.582 -13.336 3.832 1 94.88 24 ASN B CA 1
ATOM 1214 C C . ASN B 1 24 ? 5.242 -14.539 2.953 1 94.88 24 ASN B C 1
ATOM 1216 O O . ASN B 1 24 ? 6.059 -15.445 2.793 1 94.88 24 ASN B O 1
ATOM 1220 N N . MET B 1 25 ? 4.062 -14.516 2.436 1 97.38 25 MET B N 1
ATOM 1221 C CA . MET B 1 25 ? 3.697 -15.602 1.531 1 97.38 25 MET B CA 1
ATOM 1222 C C . MET B 1 25 ? 4.59 -15.602 0.296 1 97.38 25 MET B C 1
ATOM 1224 O O . MET B 1 25 ? 5.035 -16.656 -0.154 1 97.38 25 MET B O 1
ATOM 1228 N N . ILE B 1 26 ? 4.812 -14.461 -0.235 1 97.69 26 ILE B N 1
ATOM 1229 C CA . ILE B 1 26 ? 5.68 -14.367 -1.402 1 97.69 26 ILE B CA 1
ATOM 1230 C C . ILE B 1 26 ? 7.094 -14.812 -1.03 1 97.69 26 ILE B C 1
ATOM 1232 O O . ILE B 1 26 ? 7.738 -15.547 -1.783 1 97.69 26 ILE B O 1
ATOM 1236 N N . LYS B 1 27 ? 7.566 -14.484 0.138 1 96.62 27 LYS B N 1
ATOM 1237 C CA . LYS B 1 27 ? 8.891 -14.906 0.594 1 96.62 27 LYS B CA 1
ATOM 1238 C C . LYS B 1 27 ? 8.953 -16.422 0.766 1 96.62 27 LYS B C 1
ATOM 1240 O O . LYS B 1 27 ? 10.016 -17.031 0.588 1 96.62 27 LYS B O 1
ATOM 1245 N N . CYS B 1 28 ? 7.848 -16.922 1.187 1 97.94 28 CYS B N 1
ATOM 1246 C CA . CYS B 1 28 ? 7.777 -18.359 1.331 1 97.94 28 CYS B CA 1
ATOM 1247 C C . CYS B 1 28 ? 8.008 -19.062 -0.007 1 97.94 28 CYS B C 1
ATOM 1249 O O . CYS B 1 28 ? 8.734 -20.047 -0.083 1 97.94 28 CYS B O 1
ATOM 1251 N N . THR B 1 29 ? 7.398 -18.531 -1.097 1 98.12 29 THR B N 1
ATOM 1252 C CA . THR B 1 29 ? 7.484 -19.172 -2.408 1 98.12 29 THR B CA 1
ATOM 1253 C C . THR B 1 29 ? 8.734 -18.703 -3.154 1 98.12 29 THR B C 1
ATOM 1255 O O . THR B 1 29 ? 9.211 -19.391 -4.062 1 98.12 29 THR B O 1
ATOM 1258 N N . ILE B 1 30 ? 9.266 -17.562 -2.854 1 97.31 30 ILE B N 1
ATOM 1259 C CA . ILE B 1 30 ? 10.492 -17.031 -3.428 1 97.31 30 ILE B CA 1
ATOM 1260 C C . ILE B 1 30 ? 11.469 -16.672 -2.311 1 97.31 30 ILE B C 1
ATOM 1262 O O . ILE B 1 30 ? 11.656 -15.492 -1.997 1 97.31 30 ILE B O 1
ATOM 1266 N N . PRO B 1 31 ? 12.148 -17.609 -1.809 1 95.12 31 PRO B N 1
ATOM 1267 C CA . PRO B 1 31 ? 13.062 -17.328 -0.698 1 95.12 31 PRO B CA 1
ATOM 1268 C C . PRO B 1 31 ? 14.133 -16.297 -1.06 1 95.12 31 PRO B C 1
ATOM 1270 O O . PRO B 1 31 ? 14.664 -16.328 -2.172 1 95.12 31 PRO B O 1
ATOM 1273 N N . GLY B 1 32 ? 14.383 -15.367 -0.079 1 92.31 32 GLY B N 1
ATOM 1274 C CA . GLY B 1 32 ? 15.406 -14.352 -0.287 1 92.31 32 GLY B CA 1
ATOM 1275 C C . GLY B 1 32 ? 14.891 -13.133 -1.02 1 92.31 32 GLY B C 1
ATOM 1276 O O . GLY B 1 32 ? 15.609 -12.141 -1.18 1 92.31 32 GLY B O 1
ATOM 1277 N N . SER B 1 33 ? 13.641 -13.18 -1.474 1 93 33 SER B N 1
ATOM 1278 C CA . SER B 1 33 ? 13.062 -12.039 -2.18 1 93 33 SER B CA 1
ATOM 1279 C C . SER B 1 33 ? 12.75 -10.898 -1.22 1 93 33 SER B C 1
ATOM 1281 O O . SER B 1 33 ? 12.719 -11.094 -0.002 1 93 33 SER B O 1
ATOM 1283 N N . THR B 1 34 ? 12.609 -9.711 -1.802 1 90.19 34 THR B N 1
ATOM 1284 C CA . THR B 1 34 ? 12.117 -8.516 -1.126 1 90.19 34 THR B CA 1
ATOM 1285 C C . THR B 1 34 ? 10.852 -7.996 -1.799 1 90.19 34 THR B C 1
ATOM 1287 O O . THR B 1 34 ? 10.867 -6.938 -2.432 1 90.19 34 THR B O 1
ATOM 1290 N N . PRO B 1 35 ? 9.711 -8.664 -1.563 1 92.38 35 PRO B N 1
ATOM 1291 C CA . PRO B 1 35 ? 8.523 -8.484 -2.398 1 92.38 35 PRO B CA 1
ATOM 1292 C C . PRO B 1 35 ? 7.992 -7.055 -2.379 1 92.38 35 PRO B C 1
ATOM 1294 O O . PRO B 1 35 ? 7.59 -6.527 -3.42 1 92.38 35 PRO B O 1
ATOM 1297 N N . TRP B 1 36 ? 7.922 -6.555 -1.233 1 84.44 36 TRP B N 1
ATOM 1298 C CA . TRP B 1 36 ? 7.398 -5.195 -1.128 1 84.44 36 TRP B CA 1
ATOM 1299 C C . TRP B 1 36 ? 8.141 -4.254 -2.068 1 84.44 36 TRP B C 1
ATOM 1301 O O . TRP B 1 36 ? 7.52 -3.463 -2.785 1 84.44 36 TRP B O 1
ATOM 1311 N N . TRP B 1 37 ? 9.445 -4.371 -2.236 1 83.44 37 TRP B N 1
ATOM 1312 C CA . TRP B 1 37 ? 10.258 -3.504 -3.084 1 83.44 37 TRP B CA 1
ATOM 1313 C C . TRP B 1 37 ? 10.203 -3.953 -4.539 1 83.44 37 TRP B C 1
ATOM 1315 O O . TRP B 1 37 ? 10.25 -3.125 -5.453 1 83.44 37 TRP B O 1
ATOM 1325 N N . ASP B 1 38 ? 10.055 -5.207 -4.695 1 89.75 38 ASP B N 1
ATOM 1326 C CA . ASP B 1 38 ? 10.156 -5.762 -6.039 1 89.75 38 ASP B CA 1
ATOM 1327 C C . ASP B 1 38 ? 8.836 -5.625 -6.793 1 89.75 38 ASP B C 1
ATOM 1329 O O . ASP B 1 38 ? 8.828 -5.457 -8.016 1 89.75 38 ASP B O 1
ATOM 1333 N N . PHE B 1 39 ? 7.797 -5.574 -6.02 1 92.06 39 PHE B N 1
ATOM 1334 C CA . PHE B 1 39 ? 6.551 -5.789 -6.746 1 92.06 39 PHE B CA 1
ATOM 1335 C C . PHE B 1 39 ? 5.605 -4.609 -6.551 1 92.06 39 PHE B C 1
ATOM 1337 O O . PHE B 1 39 ? 4.617 -4.473 -7.281 1 92.06 39 PHE B O 1
ATOM 1344 N N . SER B 1 40 ? 5.824 -3.695 -5.688 1 87.88 40 SER B N 1
ATOM 1345 C CA . SER B 1 40 ? 4.852 -2.684 -5.289 1 87.88 40 SER B CA 1
ATOM 1346 C C . SER B 1 40 ? 4.637 -1.662 -6.402 1 87.88 40 SER B C 1
ATOM 1348 O O . SER B 1 40 ? 3.666 -0.901 -6.375 1 87.88 40 SER B O 1
ATOM 1350 N N . ASP B 1 41 ? 5.496 -1.561 -7.359 1 88.5 41 ASP B N 1
ATOM 1351 C CA . ASP B 1 41 ? 5.371 -0.653 -8.492 1 88.5 41 ASP B CA 1
ATOM 1352 C C . ASP B 1 41 ? 5.785 -1.341 -9.797 1 88.5 41 ASP B C 1
ATOM 1354 O O . ASP B 1 41 ? 6.453 -0.736 -10.641 1 88.5 41 ASP B O 1
ATOM 1358 N N . TYR B 1 42 ? 5.391 -2.486 -9.875 1 93 42 TYR B N 1
ATOM 1359 C CA . TYR B 1 42 ? 5.742 -3.295 -11.039 1 93 42 TYR B CA 1
ATOM 1360 C C . TYR B 1 42 ? 4.594 -3.348 -12.039 1 93 42 TYR B C 1
ATOM 1362 O O . TYR B 1 42 ? 3.453 -3.641 -11.664 1 93 42 TYR B O 1
ATOM 1370 N N . GLY B 1 43 ? 4.953 -3.055 -13.258 1 94.56 43 GLY B N 1
ATOM 1371 C CA . GLY B 1 43 ? 3.98 -3.182 -14.328 1 94.56 43 GLY B CA 1
ATOM 1372 C C . GLY B 1 43 ? 2.773 -2.281 -14.148 1 94.56 43 GLY B C 1
ATOM 1373 O O . GLY B 1 43 ? 2.881 -1.196 -13.578 1 94.56 43 GLY B O 1
ATOM 1374 N N . CYS B 1 44 ? 1.674 -2.709 -14.703 1 93.88 44 CYS B N 1
ATOM 1375 C CA . CYS B 1 44 ? 0.449 -1.918 -14.734 1 93.88 44 CYS B CA 1
ATOM 1376 C C . CYS B 1 44 ? -0.45 -2.262 -13.555 1 93.88 44 CYS B C 1
ATOM 1378 O O . CYS B 1 44 ? -1.239 -1.427 -13.102 1 93.88 44 CYS B O 1
ATOM 1380 N N . TYR B 1 45 ? -0.161 -3.445 -13.016 1 94 45 TYR B N 1
ATOM 1381 C CA . TYR B 1 45 ? -1.189 -3.912 -12.094 1 94 45 TYR B CA 1
ATOM 1382 C C . TYR B 1 45 ? -0.609 -4.141 -10.703 1 94 45 TYR B C 1
ATOM 1384 O O . TYR B 1 45 ? -1.35 -4.215 -9.719 1 94 45 TYR B O 1
ATOM 1392 N N . CYS B 1 46 ? 0.684 -4.375 -10.539 1 94.5 46 CYS B N 1
ATOM 1393 C CA . CYS B 1 46 ? 1.237 -4.641 -9.219 1 94.5 46 CYS B CA 1
ATOM 1394 C C . CYS B 1 46 ? 1.253 -3.377 -8.367 1 94.5 46 CYS B C 1
ATOM 1396 O O . CYS B 1 46 ? 1.589 -2.297 -8.859 1 94.5 46 CYS B O 1
ATOM 1398 N N . GLY B 1 47 ? 0.917 -3.557 -7.078 1 83.94 47 GLY B N 1
ATOM 1399 C CA . GLY B 1 47 ? 0.729 -2.422 -6.188 1 83.94 47 GLY B CA 1
ATOM 1400 C C . GLY B 1 47 ? -0.731 -2.094 -5.938 1 83.94 47 GLY B C 1
ATOM 1401 O O . GLY B 1 47 ? -1.524 -2.979 -5.605 1 83.94 47 GLY B O 1
ATOM 1402 N N . TYR B 1 48 ? -1.036 -0.689 -5.984 1 75.44 48 TYR B N 1
ATOM 1403 C CA . TYR B 1 48 ? -2.408 -0.291 -5.688 1 75.44 48 TYR B CA 1
ATOM 1404 C C . TYR B 1 48 ? -3.283 -0.388 -6.934 1 75.44 48 TYR B C 1
ATOM 1406 O O . TYR B 1 48 ? -3.629 0.63 -7.535 1 75.44 48 TYR B O 1
ATOM 1414 N N . GLY B 1 49 ? -3.52 -1.71 -7.41 1 72.5 49 GLY B N 1
ATOM 1415 C CA . GLY B 1 49 ? -4.391 -1.89 -8.562 1 72.5 49 GLY B CA 1
ATOM 1416 C C . GLY B 1 49 ? -3.758 -1.441 -9.867 1 72.5 49 GLY B C 1
ATOM 1417 O O . GLY B 1 49 ? -2.533 -1.364 -9.977 1 72.5 49 GLY B O 1
ATOM 1418 N N . GLY B 1 50 ? -4.609 -1.319 -10.906 1 81.12 50 GLY B N 1
ATOM 1419 C CA . GLY B 1 50 ? -4.109 -0.949 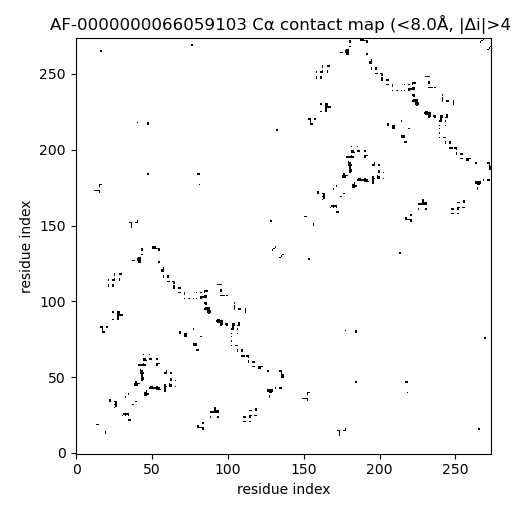-12.219 1 81.12 50 GLY B CA 1
ATOM 1420 C C . GLY B 1 50 ? -5.152 -1.076 -13.312 1 81.12 50 GLY B C 1
ATOM 1421 O O . GLY B 1 50 ? -6.312 -1.382 -13.039 1 81.12 50 GLY B O 1
ATOM 1422 N N . SER B 1 51 ? -4.77 -0.618 -14.359 1 86.75 51 SER B N 1
ATOM 1423 C CA . SER B 1 51 ? -5.59 -0.661 -15.57 1 86.75 51 SER B CA 1
ATOM 1424 C C . SER B 1 51 ? -4.746 -0.953 -16.797 1 86.75 51 SER B C 1
ATOM 1426 O O . SER B 1 51 ? -3.52 -1.048 -16.719 1 86.75 51 SER B O 1
ATOM 1428 N N . GLY B 1 52 ? -5.465 -1.304 -17.875 1 93 52 GLY B N 1
ATOM 1429 C CA . GLY B 1 52 ? -4.766 -1.555 -19.125 1 93 52 GLY B CA 1
ATOM 1430 C C . GLY B 1 52 ? -4.363 -3.006 -19.297 1 93 52 GLY B C 1
ATOM 1431 O O . GLY B 1 52 ? -5.047 -3.91 -18.812 1 93 52 GLY B O 1
ATOM 1432 N N . THR B 1 53 ? -3.303 -3.213 -20.109 1 95.75 53 THR B N 1
ATOM 1433 C CA . THR B 1 53 ? -2.826 -4.555 -20.422 1 95.75 53 THR B CA 1
ATOM 1434 C C . THR B 1 53 ? -1.564 -4.879 -19.625 1 95.75 53 THR B C 1
ATOM 1436 O O . THR B 1 53 ? -0.611 -4.098 -19.625 1 95.75 53 THR B O 1
ATOM 1439 N N . PRO B 1 54 ? -1.636 -5.969 -18.984 1 97.5 54 PRO B N 1
ATOM 1440 C CA . PRO B 1 54 ? -0.401 -6.352 -18.297 1 97.5 54 PRO B CA 1
ATOM 1441 C C . PRO B 1 54 ? 0.802 -6.418 -19.234 1 97.5 54 PRO B C 1
ATOM 1443 O O . PRO B 1 54 ? 0.671 -6.844 -20.391 1 97.5 54 PRO B O 1
ATOM 1446 N N . VAL B 1 55 ? 1.957 -6.074 -18.719 1 97.94 55 VAL B N 1
ATOM 1447 C CA . VAL B 1 55 ? 3.119 -5.938 -19.578 1 97.94 55 VAL B CA 1
ATOM 1448 C C . VAL B 1 55 ? 3.828 -7.285 -19.719 1 97.94 55 VAL B C 1
ATOM 1450 O O . VAL B 1 55 ? 4.641 -7.484 -20.625 1 97.94 55 VAL B O 1
ATOM 1453 N N . ASP B 1 56 ? 3.621 -8.203 -18.828 1 98.31 56 ASP B N 1
ATOM 1454 C CA . ASP B 1 56 ? 4.234 -9.523 -18.891 1 98.31 56 ASP B CA 1
ATOM 1455 C C . ASP B 1 56 ? 3.523 -10.508 -17.953 1 98.31 56 ASP B C 1
ATOM 1457 O O . ASP B 1 56 ? 2.426 -10.219 -17.469 1 98.31 56 ASP B O 1
ATOM 1461 N N . GLN B 1 57 ? 4.141 -11.609 -17.75 1 98.5 57 GLN B N 1
ATOM 1462 C CA . GLN B 1 57 ? 3.521 -12.672 -16.969 1 98.5 57 GLN B CA 1
ATOM 1463 C C . GLN B 1 57 ? 3.369 -12.258 -15.508 1 98.5 57 GLN B C 1
ATOM 1465 O O . GLN B 1 57 ? 2.334 -12.508 -14.891 1 98.5 57 GLN B O 1
ATOM 1470 N N . LEU B 1 58 ? 4.379 -11.68 -14.93 1 98.5 58 LEU B N 1
ATOM 1471 C CA . LEU B 1 58 ? 4.332 -11.227 -13.547 1 98.5 58 LEU B CA 1
ATOM 1472 C C . LEU B 1 58 ? 3.221 -10.203 -13.344 1 98.5 58 LEU B C 1
ATOM 1474 O O . LEU B 1 58 ? 2.467 -10.281 -12.367 1 98.5 58 LEU B O 1
ATOM 1478 N N . ASP B 1 59 ? 3.117 -9.312 -14.219 1 98.25 59 ASP B N 1
ATOM 1479 C CA . ASP B 1 59 ? 2.066 -8.297 -14.195 1 98.25 59 ASP B CA 1
ATOM 1480 C C . ASP B 1 59 ? 0.685 -8.938 -14.305 1 98.25 59 ASP B C 1
ATOM 1482 O O . ASP B 1 59 ? -0.274 -8.469 -13.688 1 98.25 59 ASP B O 1
ATOM 1486 N N . ARG B 1 60 ? 0.572 -10.023 -15.062 1 98.5 60 ARG B N 1
ATOM 1487 C CA . ARG B 1 60 ? -0.687 -10.75 -15.164 1 98.5 60 ARG B CA 1
ATOM 1488 C C . ARG B 1 60 ? -1.048 -11.406 -13.836 1 98.5 60 ARG B C 1
ATOM 1490 O O . ARG B 1 60 ? -2.227 -11.516 -13.492 1 98.5 60 ARG B O 1
ATOM 1497 N N . CYS B 1 61 ? -0.026 -11.828 -13.094 1 98.56 61 CYS B N 1
ATOM 1498 C CA . CYS B 1 61 ? -0.273 -12.359 -11.758 1 98.56 61 CYS B CA 1
ATOM 1499 C C . CYS B 1 61 ? -0.919 -11.305 -10.867 1 98.56 61 CYS B C 1
ATOM 1501 O O . CYS B 1 61 ? -1.856 -11.602 -10.125 1 98.56 61 CYS B O 1
ATOM 1503 N N . CYS B 1 62 ? -0.446 -10.086 -11 1 97.56 62 CYS B N 1
ATOM 1504 C CA . CYS B 1 62 ? -0.996 -9 -10.203 1 97.56 62 CYS B CA 1
ATOM 1505 C C . CYS B 1 62 ? -2.43 -8.688 -10.609 1 97.56 62 CYS B C 1
ATOM 1507 O O . CYS B 1 62 ? -3.289 -8.453 -9.758 1 97.56 62 CYS B O 1
ATOM 1509 N N . GLN B 1 63 ? -2.684 -8.688 -11.93 1 97.62 63 GLN B N 1
ATOM 1510 C CA . GLN B 1 63 ? -4.043 -8.453 -12.398 1 97.62 63 GLN B CA 1
ATOM 1511 C C . GLN B 1 63 ? -5.004 -9.508 -11.852 1 97.62 63 GLN B C 1
ATOM 1513 O O . GLN B 1 63 ? -6.102 -9.18 -11.398 1 97.62 63 GLN B O 1
ATOM 1518 N N . THR B 1 64 ? -4.555 -10.719 -11.977 1 97.94 64 THR B N 1
ATOM 1519 C CA . THR B 1 64 ? -5.375 -11.812 -11.469 1 97.94 64 THR B CA 1
ATOM 1520 C C . THR B 1 64 ? -5.629 -11.648 -9.977 1 97.94 64 THR B C 1
ATOM 1522 O O . THR B 1 64 ? -6.742 -11.891 -9.5 1 97.94 64 THR B O 1
ATOM 1525 N N . HIS B 1 65 ? -4.621 -11.234 -9.219 1 97.25 65 HIS B N 1
ATOM 1526 C CA . HIS B 1 65 ? -4.758 -11 -7.789 1 97.25 65 HIS B CA 1
ATOM 1527 C C . HIS B 1 65 ? -5.762 -9.883 -7.508 1 97.25 65 HIS B C 1
ATOM 1529 O O . HIS B 1 65 ? -6.613 -10.023 -6.625 1 97.25 65 HIS B O 1
ATOM 1535 N N . ASP B 1 66 ? -5.695 -8.828 -8.289 1 94.75 66 ASP B N 1
ATOM 1536 C CA . ASP B 1 66 ? -6.652 -7.73 -8.164 1 94.75 66 ASP B CA 1
ATOM 1537 C C . ASP B 1 66 ? -8.078 -8.227 -8.375 1 94.75 66 ASP B C 1
ATOM 1539 O O . ASP B 1 66 ? -8.984 -7.852 -7.629 1 94.75 66 ASP B O 1
ATOM 1543 N N . ASN B 1 67 ? -8.25 -9 -9.406 1 96.75 67 ASN B N 1
ATOM 1544 C CA . ASN B 1 67 ? -9.57 -9.562 -9.68 1 96.75 67 ASN B CA 1
ATOM 1545 C C . ASN B 1 67 ? -10.055 -10.445 -8.539 1 96.75 67 ASN B C 1
ATOM 1547 O O . ASN B 1 67 ? -11.234 -10.43 -8.188 1 96.75 67 ASN B O 1
ATOM 1551 N N . CYS B 1 68 ? -9.141 -11.148 -7.977 1 97.25 68 CYS B N 1
ATOM 1552 C CA . CYS B 1 68 ? -9.477 -12.008 -6.852 1 97.25 68 CYS B CA 1
ATOM 1553 C C . CYS B 1 68 ? -9.945 -11.188 -5.656 1 97.25 68 CYS B C 1
ATOM 1555 O O . CYS B 1 68 ? -10.938 -11.539 -5.008 1 97.25 68 CYS B O 1
ATOM 1557 N N . TYR B 1 69 ? -9.289 -10.148 -5.387 1 93.94 69 TYR B N 1
ATOM 1558 C CA . TYR B 1 69 ? -9.688 -9.258 -4.301 1 93.94 69 TYR B CA 1
ATOM 1559 C C . TYR B 1 69 ? -11.039 -8.617 -4.594 1 93.94 69 TYR B C 1
ATOM 1561 O O . TYR B 1 69 ? -11.844 -8.414 -3.68 1 93.94 69 TYR B O 1
ATOM 1569 N N . THR B 1 70 ? -11.273 -8.227 -5.836 1 93.25 70 THR B N 1
ATOM 1570 C CA . THR B 1 70 ? -12.578 -7.691 -6.223 1 93.25 70 THR B CA 1
ATOM 1571 C C . THR B 1 70 ? -13.688 -8.703 -5.93 1 93.25 70 THR B C 1
ATOM 1573 O O . THR B 1 70 ? -14.742 -8.336 -5.414 1 93.25 70 THR B O 1
ATOM 1576 N N . GLU B 1 71 ? -13.43 -9.953 -6.223 1 96.5 71 GLU B N 1
ATOM 1577 C CA . GLU B 1 71 ? -14.391 -11.008 -5.926 1 96.5 71 GLU B CA 1
ATOM 1578 C C . GLU B 1 71 ? -14.617 -11.148 -4.422 1 96.5 71 GLU B C 1
ATOM 1580 O O . GLU B 1 71 ? -15.742 -11.359 -3.971 1 96.5 71 GLU B O 1
ATOM 1585 N N . ALA B 1 72 ? -13.555 -10.977 -3.631 1 94 72 ALA B N 1
ATOM 1586 C CA . ALA B 1 72 ? -13.656 -11.055 -2.176 1 94 72 ALA B CA 1
ATOM 1587 C C . ALA B 1 72 ? -14.578 -9.961 -1.634 1 94 72 ALA B C 1
ATOM 1589 O O . ALA B 1 72 ? -15.32 -10.188 -0.669 1 94 72 ALA B O 1
ATOM 1590 N N . GLN B 1 73 ? -14.562 -8.836 -2.25 1 88.75 73 GLN B N 1
ATOM 1591 C CA . GLN B 1 73 ? -15.328 -7.68 -1.793 1 88.75 73 GLN B CA 1
ATOM 1592 C C . GLN B 1 73 ? -16.828 -7.906 -1.982 1 88.75 73 GLN B C 1
ATOM 1594 O O . GLN B 1 73 ? -17.641 -7.172 -1.427 1 88.75 73 GLN B O 1
ATOM 1599 N N . LYS B 1 74 ? -17.141 -8.906 -2.717 1 90.31 74 LYS B N 1
ATOM 1600 C CA . LYS B 1 74 ? -18.562 -9.227 -2.912 1 90.31 74 LYS B CA 1
ATOM 1601 C C . LYS B 1 74 ? -19.141 -9.898 -1.673 1 90.31 74 LYS B C 1
ATOM 1603 O O . LYS B 1 74 ? -20.359 -9.961 -1.516 1 90.31 74 LYS B O 1
ATOM 1608 N N . PHE B 1 75 ? -18.25 -10.438 -0.812 1 88.88 75 PHE B N 1
ATOM 1609 C CA . PHE B 1 75 ? -18.719 -10.992 0.455 1 88.88 75 PHE B CA 1
ATOM 1610 C C . PHE B 1 75 ? -19.062 -9.883 1.44 1 88.88 75 PHE B C 1
ATOM 1612 O O . PHE B 1 75 ? -18.328 -8.898 1.554 1 88.88 75 PHE B O 1
ATOM 1619 N N . SER B 1 76 ? -20.203 -9.977 2.047 1 82.38 76 SER B N 1
ATOM 1620 C CA . SER B 1 76 ? -20.641 -8.945 2.984 1 82.38 76 SER B CA 1
ATOM 1621 C C . SER B 1 76 ? -19.578 -8.695 4.059 1 82.38 76 SER B C 1
ATOM 1623 O O . SER B 1 76 ? -19.125 -9.633 4.711 1 82.38 76 SER B O 1
ATOM 1625 N N . GLY B 1 77 ? -19.203 -7.457 4.121 1 78.12 77 GLY B N 1
ATOM 1626 C CA . GLY B 1 77 ? -18.312 -7.047 5.195 1 78.12 77 GLY B CA 1
ATOM 1627 C C . GLY B 1 77 ? -16.859 -7.438 4.957 1 78.12 77 GLY B C 1
ATOM 1628 O O . GLY B 1 77 ? -16.016 -7.281 5.84 1 78.12 77 GLY B O 1
ATOM 1629 N N . CYS B 1 78 ? -16.594 -7.902 3.771 1 86.75 78 CYS B N 1
ATOM 1630 C CA . CYS B 1 78 ? -15.234 -8.367 3.535 1 86.75 78 CYS B CA 1
ATOM 1631 C C . CYS B 1 78 ? -14.367 -7.25 2.98 1 86.75 78 CYS B C 1
ATOM 1633 O O . CYS B 1 78 ? -14.68 -6.664 1.945 1 86.75 78 CYS B O 1
ATOM 1635 N N . SER B 1 79 ? -13.266 -6.934 3.646 1 83.56 79 SER B N 1
ATOM 1636 C CA . SER B 1 79 ? -12.25 -5.984 3.219 1 83.56 79 SER B CA 1
ATOM 1637 C C . SER B 1 79 ? -10.914 -6.68 2.957 1 83.56 79 SER B C 1
ATOM 1639 O O . SER B 1 79 ? -10.055 -6.742 3.84 1 83.56 79 SER B O 1
ATOM 1641 N N . PRO B 1 80 ? -10.672 -7.008 1.755 1 88.62 80 PRO B N 1
ATOM 1642 C CA . PRO B 1 80 ? -9.531 -7.883 1.483 1 88.62 80 PRO B CA 1
ATOM 1643 C C . PRO B 1 80 ? -8.188 -7.215 1.773 1 88.62 80 PRO B C 1
ATOM 1645 O O . PRO B 1 80 ? -7.211 -7.895 2.1 1 88.62 80 PRO B O 1
ATOM 1648 N N . TYR B 1 81 ? -8.148 -5.922 1.702 1 84.56 81 TYR B N 1
ATOM 1649 C CA . TYR B 1 81 ? -6.891 -5.219 1.912 1 84.56 81 TYR B CA 1
ATOM 1650 C C . TYR B 1 81 ? -6.605 -5.043 3.4 1 84.56 81 TYR B C 1
ATOM 1652 O O . TYR B 1 81 ? -5.555 -4.523 3.779 1 84.56 81 TYR B O 1
ATOM 1660 N N . ARG B 1 82 ? -7.516 -5.566 4.168 1 81.25 82 ARG B N 1
ATOM 1661 C CA . ARG B 1 82 ? -7.348 -5.355 5.602 1 81.25 82 ARG B CA 1
ATOM 1662 C C . ARG B 1 82 ? -7.637 -6.637 6.379 1 81.25 82 ARG B C 1
ATOM 1664 O O . ARG B 1 82 ? -7.453 -6.688 7.598 1 81.25 82 ARG B O 1
ATOM 1671 N N . ARG B 1 83 ? -8.086 -7.602 5.707 1 85.62 83 ARG B N 1
ATOM 1672 C CA . ARG B 1 83 ? -8.492 -8.836 6.363 1 85.62 83 ARG B CA 1
ATOM 1673 C C . ARG B 1 83 ? -7.289 -9.727 6.66 1 85.62 83 ARG B C 1
ATOM 1675 O O . ARG B 1 83 ? -6.527 -10.07 5.754 1 85.62 83 ARG B O 1
ATOM 1682 N N . LYS B 1 84 ? -7.188 -10.102 7.918 1 87.62 84 LYS B N 1
ATOM 1683 C CA . LYS B 1 84 ? -6.152 -11.055 8.305 1 87.62 84 LYS B CA 1
ATOM 1684 C C . LYS B 1 84 ? -6.621 -12.492 8.102 1 87.62 84 LYS B C 1
ATOM 1686 O O . LYS B 1 84 ? -7.82 -12.773 8.156 1 87.62 84 LYS B O 1
ATOM 1691 N N . TYR B 1 85 ? -5.676 -13.336 7.902 1 94.12 85 TYR B N 1
ATOM 1692 C CA . TYR B 1 85 ? -5.988 -14.75 7.73 1 94.12 85 TYR B CA 1
ATOM 1693 C C . TYR B 1 85 ? -4.902 -15.625 8.344 1 94.12 85 TYR B C 1
ATOM 1695 O O . TYR B 1 85 ? -3.801 -15.156 8.625 1 94.12 85 TYR B O 1
ATOM 1703 N N . SER B 1 86 ? -5.273 -16.875 8.625 1 95.88 86 SER B N 1
ATOM 1704 C CA . SER B 1 86 ? -4.352 -17.875 9.141 1 95.88 86 SER B CA 1
ATOM 1705 C C . SER B 1 86 ? -3.787 -18.734 8.016 1 95.88 86 SER B C 1
ATOM 1707 O O . SER B 1 86 ? -4.535 -19.203 7.156 1 95.88 86 SER B O 1
ATOM 1709 N N . TYR B 1 87 ? -2.482 -18.875 8.047 1 97.56 87 TYR B N 1
ATOM 1710 C CA . TYR B 1 87 ? -1.813 -19.672 7.023 1 97.56 87 TYR B CA 1
ATOM 1711 C C . TYR B 1 87 ? -0.544 -20.312 7.578 1 97.56 87 TYR B C 1
ATOM 1713 O O . TYR B 1 87 ? -0.127 -20 8.695 1 97.56 87 TYR B O 1
ATOM 1721 N N . GLU B 1 88 ? -0.005 -21.266 6.801 1 97.88 88 GLU B N 1
ATOM 1722 C CA . GLU B 1 88 ? 1.273 -21.891 7.113 1 97.88 88 GLU B CA 1
ATOM 1723 C C . GLU B 1 88 ? 2.17 -21.969 5.879 1 97.88 88 GLU B C 1
ATOM 1725 O O . GLU B 1 88 ? 1.679 -22.078 4.754 1 97.88 88 GLU B O 1
ATOM 1730 N N . CYS B 1 89 ? 3.365 -21.75 6.145 1 96.94 89 CYS B N 1
ATOM 1731 C CA . CYS B 1 89 ? 4.422 -21.953 5.164 1 96.94 89 CYS B CA 1
ATOM 1732 C C . CYS B 1 89 ? 5.344 -23.094 5.582 1 96.94 89 CYS B C 1
ATOM 1734 O O . CYS B 1 89 ? 5.926 -23.062 6.668 1 96.94 89 CYS B O 1
ATOM 1736 N N . SER B 1 90 ? 5.453 -24.062 4.809 1 95.19 90 SER B N 1
ATOM 1737 C CA . SER B 1 90 ? 6.355 -25.188 5.051 1 95.19 90 SER B CA 1
ATOM 1738 C C . SER B 1 90 ? 7.176 -25.516 3.811 1 95.19 90 SER B C 1
ATOM 1740 O O . SER B 1 90 ? 6.645 -26.031 2.83 1 95.19 90 SER B O 1
ATOM 1742 N N . GLU B 1 91 ? 8.531 -25.234 3.887 1 93 91 GLU B N 1
ATOM 1743 C CA . GLU B 1 91 ? 9.461 -25.547 2.801 1 93 91 GLU B CA 1
ATOM 1744 C C . GLU B 1 91 ? 8.938 -25.031 1.465 1 93 91 GLU B C 1
ATOM 1746 O O . GLU B 1 91 ? 8.867 -25.766 0.485 1 93 91 GLU B O 1
ATOM 1751 N N . GLY B 1 92 ? 8.445 -23.875 1.453 1 94.25 92 GLY B N 1
ATOM 1752 C CA . GLY B 1 92 ? 8.047 -23.234 0.212 1 94.25 92 GLY B CA 1
ATOM 1753 C C . GLY B 1 92 ? 6.605 -23.5 -0.168 1 94.25 92 GLY B C 1
ATOM 1754 O O . GLY B 1 92 ? 6.117 -23 -1.179 1 94.25 92 GLY B O 1
ATOM 1755 N N . THR B 1 93 ? 5.918 -24.266 0.678 1 97.12 93 THR B N 1
ATOM 1756 C CA . THR B 1 93 ? 4.523 -24.609 0.405 1 97.12 93 THR B CA 1
ATOM 1757 C C . THR B 1 93 ? 3.588 -23.828 1.319 1 97.12 93 THR B C 1
ATOM 1759 O O . THR B 1 93 ? 3.781 -23.797 2.537 1 97.12 93 THR B O 1
ATOM 1762 N N . LEU B 1 94 ? 2.588 -23.234 0.667 1 98.44 94 LEU B N 1
ATOM 1763 C CA . LEU B 1 94 ? 1.62 -22.422 1.386 1 98.44 94 LEU B CA 1
ATOM 1764 C C . LEU B 1 94 ? 0.3 -23.156 1.562 1 98.44 94 LEU B C 1
ATOM 1766 O O . LEU B 1 94 ? -0.186 -23.797 0.626 1 98.44 94 LEU B O 1
ATOM 1770 N N . THR B 1 95 ? -0.203 -23.062 2.809 1 98.31 95 THR B N 1
ATOM 1771 C CA . THR B 1 95 ? -1.518 -23.625 3.094 1 98.31 95 THR B CA 1
ATOM 1772 C C . THR B 1 95 ? -2.352 -22.656 3.926 1 98.31 95 THR B C 1
ATOM 1774 O O . THR B 1 95 ? -1.893 -22.156 4.957 1 98.31 95 THR B O 1
ATOM 1777 N N . CYS B 1 96 ? -3.561 -22.422 3.459 1 98.31 96 CYS B N 1
ATOM 1778 C CA . CYS B 1 96 ? -4.5 -21.656 4.27 1 98.31 96 CYS B CA 1
ATOM 1779 C C . CYS B 1 96 ? -5.207 -22.547 5.281 1 98.31 96 CYS B C 1
ATOM 1781 O O . CYS B 1 96 ? -5.711 -23.609 4.93 1 98.31 96 CYS B O 1
ATOM 1783 N N . LYS B 1 97 ? -5.203 -22.094 6.457 1 98.12 97 LYS B N 1
ATOM 1784 C CA . LYS B 1 97 ? -5.715 -22.938 7.527 1 98.12 97 LYS B CA 1
ATOM 1785 C C . LYS B 1 97 ? -7.234 -23.047 7.465 1 98.12 97 LYS B C 1
ATOM 1787 O O . LYS B 1 97 ? -7.91 -22.141 6.977 1 98.12 97 LYS B O 1
ATOM 1792 N N . SER B 1 98 ? -7.758 -24.078 8.094 1 97.38 98 SER B N 1
ATOM 1793 C CA . SER B 1 98 ? -9.18 -24.406 8 1 97.38 98 SER B CA 1
ATOM 1794 C C . SER B 1 98 ? -10 -23.578 8.992 1 97.38 98 SER B C 1
ATOM 1796 O O . SER B 1 98 ? -11.227 -23.547 8.898 1 97.38 98 SER B O 1
ATOM 1798 N N . ASP B 1 99 ? -9.383 -22.938 9.945 1 97 99 ASP B N 1
ATOM 1799 C CA . ASP B 1 99 ? -10.117 -22.203 10.969 1 97 99 ASP B CA 1
ATOM 1800 C C . ASP B 1 99 ? -10.422 -20.781 10.5 1 97 99 ASP B C 1
ATOM 1802 O O . ASP B 1 99 ? -11.023 -20 11.234 1 97 99 ASP B O 1
ATOM 1806 N N . ASN B 1 100 ? -10.023 -20.422 9.289 1 96.56 100 ASN B N 1
ATOM 1807 C CA . ASN B 1 100 ? -10.383 -19.141 8.695 1 96.56 100 ASN B CA 1
ATOM 1808 C C . ASN B 1 100 ? -11.891 -19.047 8.461 1 96.56 100 ASN B C 1
ATOM 1810 O O . ASN B 1 100 ? -12.523 -20.016 8.062 1 96.56 100 ASN B O 1
ATOM 1814 N N . ASP B 1 101 ? -12.5 -17.875 8.719 1 93.81 101 ASP B N 1
ATOM 1815 C CA . ASP B 1 101 ? -13.867 -17.672 8.258 1 93.81 101 ASP B CA 1
ATOM 1816 C C . ASP B 1 101 ? -13.906 -17.469 6.746 1 93.81 101 ASP B C 1
ATOM 1818 O O . ASP B 1 101 ? -12.875 -17.531 6.074 1 93.81 101 ASP B O 1
ATOM 1822 N N . GLU B 1 102 ? -14.992 -17.266 6.238 1 94.81 102 GLU B N 1
ATOM 1823 C CA . GLU B 1 102 ? -15.195 -17.25 4.793 1 94.81 102 GLU B CA 1
ATOM 1824 C C . GLU B 1 102 ? -14.344 -16.172 4.129 1 94.81 102 GLU B C 1
ATOM 1826 O O . GLU B 1 102 ? -13.633 -16.438 3.154 1 94.81 102 GLU B O 1
ATOM 1831 N N . CYS B 1 103 ? -14.398 -14.984 4.645 1 94.06 103 CYS B N 1
ATOM 1832 C CA . CYS B 1 103 ? -13.625 -13.898 4.059 1 94.06 103 CYS B CA 1
ATOM 1833 C C . CYS B 1 103 ? -12.125 -14.172 4.168 1 94.06 103 CYS B C 1
ATOM 1835 O O . CYS B 1 103 ? -11.398 -14.078 3.176 1 94.06 103 CYS B O 1
ATOM 1837 N N . ALA B 1 104 ? -11.719 -14.539 5.332 1 94.5 104 ALA B N 1
ATOM 1838 C CA . ALA B 1 104 ? -10.305 -14.805 5.566 1 94.5 104 ALA B CA 1
ATOM 1839 C C . ALA B 1 104 ? -9.797 -15.922 4.652 1 94.5 104 ALA B C 1
ATOM 1841 O O . ALA B 1 104 ? -8.711 -15.828 4.086 1 94.5 104 ALA B O 1
ATOM 1842 N N . ALA B 1 105 ? -10.547 -16.953 4.535 1 97.19 105 ALA B N 1
ATOM 1843 C CA . ALA B 1 105 ? -10.172 -18.062 3.674 1 97.19 105 ALA B CA 1
ATOM 1844 C C . ALA B 1 105 ? -10.023 -17.609 2.223 1 97.19 105 ALA B C 1
ATOM 1846 O O . ALA B 1 105 ? -9.078 -18.016 1.534 1 97.19 105 ALA B O 1
ATOM 1847 N N . PHE B 1 106 ? -10.977 -16.844 1.82 1 97.5 106 PHE B N 1
ATOM 1848 C CA . PHE B 1 106 ? -10.977 -16.391 0.435 1 97.5 106 PHE B CA 1
ATOM 1849 C C . PHE B 1 106 ? -9.766 -15.5 0.162 1 97.5 106 PHE B C 1
ATOM 1851 O O . PHE B 1 106 ? -9.055 -15.695 -0.824 1 97.5 106 PHE B O 1
ATOM 1858 N N . VAL B 1 107 ? -9.5 -14.562 1.018 1 96.38 107 VAL B N 1
ATOM 1859 C CA . VAL B 1 107 ? -8.383 -13.641 0.865 1 96.38 107 VAL B CA 1
ATOM 1860 C C . VAL B 1 107 ? -7.062 -14.406 0.961 1 96.38 107 VAL B C 1
ATOM 1862 O O . VAL B 1 107 ? -6.141 -14.164 0.179 1 96.38 107 VAL B O 1
ATOM 1865 N N . CYS B 1 108 ? -6.996 -15.312 1.888 1 97.62 108 CYS B N 1
ATOM 1866 C CA . CYS B 1 108 ? -5.816 -16.156 2.016 1 97.62 108 CYS B CA 1
ATOM 1867 C C . CYS B 1 108 ? -5.52 -16.875 0.705 1 97.62 108 CYS B C 1
ATOM 1869 O O . CYS B 1 108 ? -4.371 -16.922 0.263 1 97.62 108 CYS B O 1
ATOM 1871 N N . ASN B 1 109 ? -6.504 -17.406 0.127 1 98.25 109 ASN B N 1
ATOM 1872 C CA . ASN B 1 109 ? -6.312 -18.141 -1.115 1 98.25 109 ASN B CA 1
ATOM 1873 C C . ASN B 1 109 ? -5.898 -17.219 -2.26 1 98.25 109 ASN B C 1
ATOM 1875 O O . ASN B 1 109 ? -5.113 -17.609 -3.123 1 98.25 109 ASN B O 1
ATOM 1879 N N . CYS B 1 110 ? -6.449 -16.016 -2.289 1 98.12 110 CYS B N 1
ATOM 1880 C CA . CYS B 1 110 ? -6.012 -15.039 -3.279 1 98.12 110 CYS B CA 1
ATOM 1881 C C . CYS B 1 110 ? -4.512 -14.789 -3.172 1 98.12 110 CYS B C 1
ATOM 1883 O O . CYS B 1 110 ? -3.799 -14.82 -4.176 1 98.12 110 CYS B O 1
ATOM 1885 N N . ASP B 1 111 ? -4.09 -14.578 -1.966 1 97.62 111 ASP B N 1
ATOM 1886 C CA . ASP B 1 111 ? -2.684 -14.258 -1.732 1 97.62 111 ASP B CA 1
ATOM 1887 C C . ASP B 1 111 ? -1.795 -15.477 -1.992 1 97.62 111 ASP B C 1
ATOM 1889 O O . ASP B 1 111 ? -0.708 -15.344 -2.561 1 97.62 111 ASP B O 1
ATOM 1893 N N . ARG B 1 112 ? -2.254 -16.625 -1.575 1 98.5 112 ARG B N 1
ATOM 1894 C CA . ARG B 1 112 ? -1.526 -17.859 -1.825 1 98.5 112 ARG B CA 1
ATOM 1895 C C . ARG B 1 112 ? -1.313 -18.078 -3.318 1 98.5 112 ARG B C 1
ATOM 1897 O O . ARG B 1 112 ? -0.19 -18.328 -3.762 1 98.5 112 ARG B O 1
ATOM 1904 N N . LEU B 1 113 ? -2.375 -17.953 -4.062 1 98.38 113 LEU B N 1
ATOM 1905 C CA . LEU B 1 113 ? -2.307 -18.172 -5.504 1 98.38 113 LEU B CA 1
ATOM 1906 C C . LEU B 1 113 ? -1.418 -17.125 -6.168 1 98.38 113 LEU B C 1
ATOM 1908 O O . LEU B 1 113 ? -0.671 -17.438 -7.098 1 98.38 113 LEU B O 1
ATOM 1912 N N . ALA B 1 114 ? -1.542 -15.906 -5.719 1 98.12 114 ALA B N 1
ATOM 1913 C CA . ALA B 1 114 ? -0.685 -14.852 -6.266 1 98.12 114 ALA B CA 1
ATOM 1914 C C . ALA B 1 114 ? 0.787 -15.148 -5.988 1 98.12 114 ALA B C 1
ATOM 1916 O O . ALA B 1 114 ? 1.631 -15.016 -6.879 1 98.12 114 ALA B O 1
ATOM 1917 N N . ALA B 1 115 ? 1.067 -15.555 -4.785 1 98.38 115 ALA B N 1
ATOM 1918 C CA . ALA B 1 115 ? 2.447 -15.852 -4.414 1 98.38 115 ALA B CA 1
ATOM 1919 C C . ALA B 1 115 ? 3.021 -16.969 -5.285 1 98.38 115 ALA B C 1
ATOM 1921 O O . ALA B 1 115 ? 4.168 -16.891 -5.73 1 98.38 115 ALA B O 1
ATOM 1922 N N . ILE B 1 116 ? 2.303 -17.984 -5.512 1 98.62 116 ILE B N 1
ATOM 1923 C CA . ILE B 1 116 ? 2.717 -19.094 -6.371 1 98.62 116 ILE B CA 1
ATOM 1924 C C . ILE B 1 116 ? 2.93 -18.578 -7.797 1 98.62 116 ILE B C 1
ATOM 1926 O O . ILE B 1 116 ? 3.914 -18.938 -8.445 1 98.62 116 ILE B O 1
ATOM 1930 N N . CYS B 1 117 ? 2.076 -17.766 -8.242 1 98.69 117 CYS B N 1
ATOM 1931 C CA . CYS B 1 117 ? 2.184 -17.188 -9.578 1 98.69 117 CYS B CA 1
ATOM 1932 C C . CYS B 1 117 ? 3.451 -16.359 -9.711 1 98.69 117 CYS B C 1
ATOM 1934 O O . CYS B 1 117 ? 4.156 -16.453 -10.719 1 98.69 117 CYS B O 1
ATOM 1936 N N . PHE B 1 118 ? 3.689 -15.5 -8.758 1 98.5 118 PHE B N 1
ATOM 1937 C CA . PHE B 1 118 ? 4.898 -14.688 -8.758 1 98.5 118 PHE B CA 1
ATOM 1938 C C . PHE B 1 118 ? 6.141 -15.562 -8.898 1 98.5 118 PHE B C 1
ATOM 1940 O O . PHE B 1 118 ? 7.066 -15.219 -9.641 1 98.5 118 PHE B O 1
ATOM 1947 N N . ALA B 1 119 ? 6.145 -16.672 -8.234 1 98 119 ALA B N 1
ATOM 1948 C CA . ALA B 1 119 ? 7.305 -17.562 -8.219 1 98 119 ALA B CA 1
ATOM 1949 C C . ALA B 1 119 ? 7.559 -18.156 -9.594 1 98 119 ALA B C 1
ATOM 1951 O O . ALA B 1 119 ? 8.695 -18.5 -9.938 1 98 119 ALA B O 1
ATOM 1952 N N . GLY B 1 120 ? 6.508 -18.266 -10.336 1 98.06 120 GLY B N 1
ATOM 1953 C CA . GLY B 1 120 ? 6.629 -18.891 -11.648 1 98.06 120 GLY B CA 1
ATOM 1954 C C . GLY B 1 120 ? 6.875 -17.875 -12.758 1 98.06 120 GLY B C 1
ATOM 1955 O O . GLY B 1 120 ? 7.047 -18.266 -13.922 1 98.06 120 GLY B O 1
ATOM 1956 N N . ALA B 1 121 ? 6.895 -16.641 -12.422 1 98.31 121 ALA B N 1
ATOM 1957 C CA . ALA B 1 121 ? 7.027 -15.594 -13.43 1 98.31 121 ALA B CA 1
ATOM 1958 C C . ALA B 1 121 ? 8.422 -14.969 -13.398 1 98.31 121 ALA B C 1
ATOM 1960 O O . ALA B 1 121 ? 8.961 -14.695 -12.328 1 98.31 121 ALA B O 1
ATOM 1961 N N . PRO B 1 122 ? 9.008 -14.742 -14.672 1 97.88 122 PRO B N 1
ATOM 1962 C CA . PRO B 1 122 ? 10.289 -14.031 -14.672 1 97.88 122 PRO B CA 1
ATOM 1963 C C . PRO B 1 122 ? 10.148 -12.578 -14.227 1 97.88 122 PRO B C 1
ATOM 1965 O O . PRO B 1 122 ? 9.141 -11.93 -14.523 1 97.88 122 PRO B O 1
ATOM 1968 N N . TYR B 1 123 ? 11.211 -12.117 -13.531 1 97.12 123 TYR B N 1
ATOM 1969 C CA . TYR B 1 123 ? 11.266 -10.711 -13.133 1 97.12 123 TYR B CA 1
ATOM 1970 C C . TYR B 1 123 ? 11.992 -9.875 -14.172 1 97.12 123 TYR B C 1
ATOM 1972 O O . TYR B 1 123 ? 13.086 -10.234 -14.617 1 97.12 123 TYR B O 1
ATOM 1980 N N . ASN B 1 124 ? 11.406 -8.805 -14.555 1 97.75 124 ASN B N 1
ATOM 1981 C CA . ASN B 1 124 ? 11.984 -7.84 -15.484 1 97.75 124 ASN B CA 1
ATOM 1982 C C . ASN B 1 124 ? 12.086 -6.449 -14.859 1 97.75 124 ASN B C 1
ATOM 1984 O O . ASN B 1 124 ? 11.086 -5.734 -14.773 1 97.75 124 ASN B O 1
ATOM 1988 N N . SER B 1 125 ? 13.281 -6.055 -14.516 1 94 125 SER B N 1
ATOM 1989 C CA . SER B 1 125 ? 13.484 -4.797 -13.805 1 94 125 SER B CA 1
ATOM 1990 C C . SER B 1 125 ? 13.07 -3.605 -14.656 1 94 125 SER B C 1
ATOM 1992 O O . SER B 1 125 ? 12.812 -2.52 -14.133 1 94 125 SER B O 1
ATOM 1994 N N . ASN B 1 126 ? 12.922 -3.805 -15.977 1 95.44 126 ASN B N 1
ATOM 1995 C CA . ASN B 1 126 ? 12.516 -2.729 -16.875 1 95.44 126 ASN B CA 1
ATOM 1996 C C . ASN B 1 126 ? 11.031 -2.396 -16.703 1 95.44 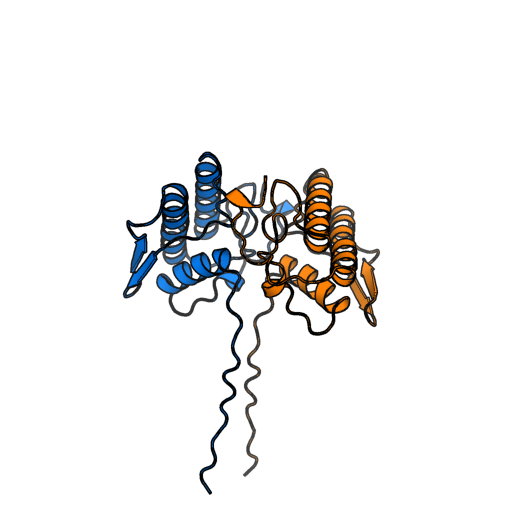126 ASN B C 1
ATOM 1998 O O . ASN B 1 126 ? 10.562 -1.371 -17.188 1 95.44 126 ASN B O 1
ATOM 2002 N N . ASN B 1 127 ? 10.391 -3.295 -15.969 1 95.25 127 ASN B N 1
ATOM 2003 C CA . ASN B 1 127 ? 8.961 -3.074 -15.797 1 95.25 127 ASN B CA 1
ATOM 2004 C C . ASN B 1 127 ? 8.641 -2.475 -14.43 1 95.25 127 ASN B C 1
ATOM 2006 O O . ASN B 1 127 ? 7.484 -2.445 -14.008 1 95.25 127 ASN B O 1
ATOM 2010 N N . VAL B 1 128 ? 9.633 -1.982 -13.695 1 91.38 128 VAL B N 1
ATOM 2011 C CA . VAL B 1 128 ? 9.453 -1.289 -12.422 1 91.38 128 VAL B CA 1
ATOM 2012 C C . VAL B 1 128 ? 9.32 0.213 -12.664 1 91.38 128 VAL B C 1
ATOM 2014 O O . VAL B 1 128 ? 10.086 0.791 -13.445 1 91.38 128 VAL B O 1
ATOM 2017 N N . ASP B 1 129 ? 8.359 0.728 -12.07 1 86.81 129 ASP B N 1
ATOM 2018 C CA . ASP B 1 129 ? 8.18 2.176 -12.117 1 86.81 129 ASP B CA 1
ATOM 2019 C C . ASP B 1 129 ? 8.102 2.676 -13.555 1 86.81 129 ASP B C 1
ATOM 2021 O O . ASP B 1 129 ? 8.844 3.576 -13.953 1 86.81 129 ASP B O 1
ATOM 2025 N N . ILE B 1 130 ? 7.258 2.082 -14.336 1 88.56 130 ILE B N 1
ATOM 2026 C CA . ILE B 1 130 ? 7.168 2.41 -15.75 1 88.56 130 ILE B CA 1
ATOM 2027 C C . ILE B 1 130 ? 6.188 3.562 -15.953 1 88.56 130 ILE B C 1
ATOM 2029 O O . ILE B 1 130 ? 5.434 3.91 -15.039 1 88.56 130 ILE B O 1
ATOM 2033 N N . ASP B 1 131 ? 6.25 4.203 -17.141 1 84.31 131 ASP B N 1
ATOM 2034 C CA . ASP B 1 131 ? 5.301 5.242 -17.516 1 84.31 131 ASP B CA 1
ATOM 2035 C C . ASP B 1 131 ? 3.91 4.652 -17.75 1 84.31 131 ASP B C 1
ATOM 2037 O O . ASP B 1 131 ? 3.602 4.195 -18.859 1 84.31 131 ASP B O 1
ATOM 2041 N N . LEU B 1 132 ? 3.059 4.777 -16.844 1 84.44 132 LEU B N 1
ATOM 2042 C CA . LEU B 1 132 ? 1.752 4.129 -16.875 1 84.44 132 LEU B CA 1
ATOM 2043 C C . LEU B 1 132 ? 0.902 4.672 -18.016 1 84.44 132 LEU B C 1
ATOM 2045 O O . LEU B 1 132 ? 0.177 3.92 -18.672 1 84.44 132 LEU B O 1
ATOM 2049 N N . GLU B 1 133 ? 0.917 5.949 -18.172 1 79.88 133 GLU B N 1
ATOM 2050 C CA . GLU B 1 133 ? 0.125 6.559 -19.234 1 79.88 133 GLU B CA 1
ATOM 2051 C C . GLU B 1 133 ? 0.535 6.016 -20.594 1 79.88 133 GLU B C 1
ATOM 2053 O O . GLU B 1 133 ? -0.318 5.754 -21.453 1 79.88 133 GLU B O 1
ATOM 2058 N N . ALA B 1 134 ? 1.789 5.793 -20.75 1 84.75 134 ALA B N 1
ATOM 2059 C CA . ALA B 1 134 ? 2.299 5.355 -22.031 1 84.75 134 ALA B CA 1
ATOM 2060 C C . ALA B 1 134 ? 2.18 3.84 -22.188 1 84.75 134 ALA B C 1
ATOM 2062 O O . ALA B 1 134 ? 1.941 3.338 -23.297 1 84.75 134 ALA B O 1
ATOM 2063 N N . ARG B 1 135 ? 2.303 3.109 -21.047 1 90.25 135 ARG B N 1
ATOM 2064 C CA . ARG B 1 135 ? 2.52 1.67 -21.156 1 90.25 135 ARG B CA 1
ATOM 2065 C C . ARG B 1 135 ? 1.266 0.896 -20.766 1 90.25 135 ARG B C 1
ATOM 2067 O O . ARG B 1 135 ? 1.141 -0.291 -21.078 1 90.25 135 ARG B O 1
ATOM 2074 N N . CYS B 1 136 ? 0.422 1.498 -20.062 1 88.94 136 CYS B N 1
ATOM 2075 C CA . CYS B 1 136 ? -0.733 0.775 -19.531 1 88.94 136 CYS B CA 1
ATOM 2076 C C . CYS B 1 136 ? -2.018 1.239 -20.219 1 88.94 136 CYS B C 1
ATOM 2078 O O . CYS B 1 136 ? -2.797 1.992 -19.625 1 88.94 136 CYS B O 1
ATOM 2080 N N . GLN B 1 137 ? -2.248 0.889 -21.406 1 84.38 137 GLN B N 1
ATOM 2081 C CA . GLN B 1 137 ? -3.41 1.265 -22.203 1 84.38 137 GLN B CA 1
ATOM 2082 C C . GLN B 1 137 ? -4.418 0.12 -22.281 1 84.38 137 GLN B C 1
ATOM 2084 O O . GLN B 1 137 ? -4.043 -1.051 -22.203 1 84.38 137 GLN B O 1
#

Radius of gyration: 19.9 Å; Cα contacts (8 Å, |Δi|>4): 405; chains: 2; bounding box: 68×50×54 Å

Foldseek 3Di:
DPPPPPPVPPPPPADDQLVRVLQVLLCLQVPPDDCCVQFCFFFAQTNPGGAADGPFQLSVLRNQLVVLQVVLVVPPPADLSRDAFDWDRDNNAIDGDPPGDPSRSSSSVSSNSSSNSNSVTDGDPCRGPDDCVVRGD/DPPPPPPVPPPPDADDQLVRVLQVLLCLQVPPDDCCVQFCFFFAQTNPGGAADGPFQLSVLRNQLVVLQVVLVVPPPADLSRDAFDWDRDNNDIDGDPPGDPSRSSSSVSSNSSSNSNSVTDGDPCRGPDDCVVRGD

Organism: Walterinnesia aegyptia (NCBI:txid64182)